Protein AF-Q5WM22-F1 (afdb_monomer_lite)

Organism: Shouchella clausii (strain KSM-K16) (NCBI:txid66692)

Radius of gyration: 19.19 Å; chains: 1; bounding box: 56×33×50 Å

pLDDT: mean 92.53, std 6.09, range [59.34, 98.44]

Sequence (267 aa):
MYLAQAQIAPFAIKPMLLFYGLSQLIKSCVLSVDPYYPENAAVLAHGITTRKRKKQGYSFLDDEVKEQRNGLYPHMIKKLFHMEHSENKYTMKALLKQLPDMHACFAFLVNEEPFMKGKWAATDRMVFEPILLDLYHMTASRFQQYALEQMRKLVPKTQAITVVETKQQVEIRFANAQAARNAAPPFHFDKDGSPLIHRLKANHLPLPELAIYYLVLYNLSMICRYETEWWGERIHTMDCDEIPFIKQFLETVQARTKKLIERQLFQ

InterPro domains:
  IPR026988 YaaC-like protein [PF14175] (2-264)

Structure (mmCIF, N/CA/C/O backbone):
data_AF-Q5WM22-F1
#
_entry.id   AF-Q5WM22-F1
#
loop_
_atom_site.group_PDB
_atom_site.id
_atom_site.type_symbol
_atom_site.label_atom_id
_atom_site.label_alt_id
_atom_site.label_comp_id
_atom_site.label_asym_id
_atom_site.label_entity_id
_atom_site.label_seq_id
_atom_site.pdbx_PDB_ins_code
_atom_site.Cartn_x
_atom_site.Cartn_y
_atom_site.Cartn_z
_atom_site.occupancy
_atom_site.B_iso_or_equiv
_atom_site.auth_seq_id
_atom_site.auth_comp_id
_atom_site.auth_asym_id
_atom_site.auth_atom_id
_atom_site.pdbx_PDB_model_num
ATOM 1 N N . MET A 1 1 ? 15.124 15.708 -9.121 1.00 77.81 1 MET A N 1
ATOM 2 C CA . MET A 1 1 ? 15.355 15.408 -10.551 1.00 77.81 1 MET A CA 1
ATOM 3 C C . MET A 1 1 ? 14.381 14.352 -11.084 1.00 77.81 1 MET A C 1
ATOM 5 O O . MET A 1 1 ? 13.510 14.729 -11.851 1.00 77.81 1 MET A O 1
ATOM 9 N N . TYR A 1 2 ? 14.417 13.086 -10.632 1.00 90.62 2 TYR A N 1
ATOM 10 C CA . TYR A 1 2 ? 13.541 12.016 -11.165 1.00 90.62 2 TYR A CA 1
ATOM 11 C C . TYR A 1 2 ? 12.029 12.263 -11.032 1.00 90.62 2 TYR A C 1
ATOM 13 O O . TYR A 1 2 ? 11.318 12.155 -12.024 1.00 90.62 2 TYR A O 1
ATOM 21 N N . LEU A 1 3 ? 11.530 12.621 -9.840 1.00 89.44 3 LEU A N 1
ATOM 22 C CA . LEU A 1 3 ? 10.088 12.850 -9.646 1.00 89.44 3 LEU A CA 1
ATOM 23 C C . LEU A 1 3 ? 9.565 14.045 -10.449 1.00 89.44 3 LEU A C 1
ATOM 25 O O . LEU A 1 3 ? 8.478 13.962 -11.002 1.00 89.44 3 LEU A O 1
ATOM 29 N N . ALA A 1 4 ? 10.350 15.121 -10.554 1.00 90.44 4 ALA A N 1
ATOM 30 C CA . ALA A 1 4 ? 10.000 16.270 -11.388 1.00 90.44 4 ALA A CA 1
ATOM 31 C C . ALA A 1 4 ? 9.915 15.865 -12.868 1.00 90.44 4 ALA A C 1
ATOM 33 O O . ALA A 1 4 ? 8.934 16.172 -13.535 1.00 90.44 4 ALA A O 1
ATOM 34 N N . GLN A 1 5 ? 10.884 15.082 -13.357 1.00 93.75 5 GLN A N 1
ATOM 35 C CA . GLN A 1 5 ? 10.840 14.567 -14.725 1.00 93.75 5 GLN A CA 1
ATOM 36 C C . GLN A 1 5 ? 9.640 13.639 -14.951 1.00 93.75 5 GLN A C 1
ATOM 38 O O . GLN A 1 5 ? 9.009 13.704 -16.000 1.00 93.75 5 GLN A O 1
ATOM 43 N N . ALA A 1 6 ? 9.287 12.803 -13.970 1.00 93.50 6 ALA A N 1
ATOM 44 C CA . ALA A 1 6 ? 8.141 11.901 -14.066 1.00 93.50 6 ALA A CA 1
ATOM 45 C C . ALA A 1 6 ? 6.808 12.638 -14.288 1.00 93.50 6 ALA A C 1
ATOM 47 O O . ALA A 1 6 ? 5.911 12.073 -14.909 1.00 93.50 6 ALA A O 1
ATOM 48 N N . GLN A 1 7 ? 6.680 13.889 -13.827 1.00 91.50 7 GLN A N 1
ATOM 49 C CA . GLN A 1 7 ? 5.461 14.683 -14.009 1.00 91.50 7 GLN A CA 1
ATOM 50 C C . GLN A 1 7 ? 5.192 15.011 -15.480 1.00 91.50 7 GLN A C 1
ATOM 52 O O . GLN A 1 7 ? 4.040 14.971 -15.906 1.00 91.50 7 GLN A O 1
ATOM 57 N N . ILE A 1 8 ? 6.249 15.288 -16.245 1.00 93.69 8 ILE A N 1
ATOM 58 C CA . ILE A 1 8 ? 6.171 15.694 -17.657 1.00 93.69 8 ILE A CA 1
ATOM 59 C C . ILE A 1 8 ? 6.509 14.560 -18.630 1.00 93.69 8 ILE A C 1
ATOM 61 O O . ILE A 1 8 ? 6.342 14.699 -19.839 1.00 93.69 8 ILE A O 1
ATOM 65 N N . ALA A 1 9 ? 7.018 13.439 -18.121 1.00 93.44 9 ALA A N 1
ATOM 66 C CA . ALA A 1 9 ? 7.432 12.322 -18.946 1.00 93.44 9 ALA A CA 1
ATOM 67 C C . ALA A 1 9 ? 6.235 11.581 -19.571 1.00 93.44 9 ALA A C 1
ATOM 69 O O . ALA A 1 9 ? 5.198 11.412 -18.913 1.00 93.44 9 ALA A O 1
ATOM 70 N N . PRO A 1 10 ? 6.399 11.042 -20.795 1.00 92.81 10 PRO A N 1
ATOM 71 C CA . PRO A 1 10 ? 5.428 10.135 -21.390 1.00 92.81 10 PRO A CA 1
ATOM 72 C C . PRO A 1 10 ? 5.129 8.937 -20.483 1.00 92.81 10 PRO A C 1
ATOM 74 O O . PRO A 1 10 ? 6.005 8.449 -19.760 1.00 92.81 10 PRO A O 1
ATOM 77 N N . PHE A 1 11 ? 3.903 8.415 -20.575 1.00 91.06 11 PHE A N 1
ATOM 78 C CA . PHE A 1 11 ? 3.447 7.270 -19.780 1.00 91.06 11 PHE A CA 1
ATOM 79 C C . PHE A 1 11 ? 4.407 6.072 -19.865 1.00 91.06 11 PHE A C 1
ATOM 81 O O . PHE A 1 11 ? 4.713 5.465 -18.843 1.00 91.06 11 PHE A O 1
ATOM 88 N N . ALA A 1 12 ? 4.965 5.812 -21.052 1.00 91.81 12 ALA A N 1
ATOM 89 C CA . ALA A 1 12 ? 5.861 4.688 -21.311 1.00 91.81 12 ALA A CA 1
ATOM 90 C C . ALA A 1 12 ? 7.097 4.623 -20.394 1.00 91.81 12 ALA A C 1
ATOM 92 O O . ALA A 1 12 ? 7.535 3.529 -20.051 1.00 91.81 12 ALA A O 1
ATOM 93 N N . ILE A 1 13 ? 7.649 5.766 -19.970 1.00 93.62 13 ILE A N 1
ATOM 94 C CA . ILE A 1 13 ? 8.855 5.817 -19.120 1.00 93.62 13 ILE A CA 1
ATOM 95 C C . ILE A 1 13 ? 8.559 6.272 -17.685 1.00 93.62 13 ILE A C 1
ATOM 97 O O . ILE A 1 13 ? 9.440 6.250 -16.823 1.00 93.62 13 ILE A O 1
ATOM 101 N N . LYS A 1 14 ? 7.320 6.689 -17.406 1.00 95.12 14 LYS A N 1
ATOM 102 C CA . LYS A 1 14 ? 6.920 7.239 -16.108 1.00 95.12 14 LYS A CA 1
ATOM 103 C C . LYS A 1 14 ? 7.143 6.263 -14.937 1.00 95.12 14 LYS A C 1
ATOM 105 O O . LYS A 1 14 ? 7.708 6.712 -13.935 1.00 95.12 14 LYS A O 1
ATOM 110 N N . PRO A 1 15 ? 6.814 4.954 -15.028 1.00 96.12 15 PRO A N 1
ATOM 111 C CA . PRO A 1 15 ? 7.054 4.022 -13.923 1.00 96.12 15 PRO A CA 1
ATOM 112 C C . PRO A 1 15 ? 8.523 3.923 -13.517 1.00 96.12 15 PRO A C 1
ATOM 114 O O . PRO A 1 15 ? 8.838 3.909 -12.330 1.00 96.12 15 PRO A O 1
ATOM 117 N N . MET A 1 16 ? 9.432 3.927 -14.497 1.00 95.69 16 MET A N 1
ATOM 118 C CA . MET A 1 16 ? 10.877 3.906 -14.261 1.00 95.69 16 MET A CA 1
ATOM 119 C C . MET A 1 16 ? 11.346 5.127 -13.464 1.00 95.69 16 MET A C 1
ATOM 121 O O . MET A 1 16 ? 12.081 4.991 -12.485 1.00 95.69 16 MET A O 1
ATOM 125 N N . LEU A 1 17 ? 10.899 6.323 -13.852 1.00 96.94 17 LEU A N 1
ATOM 126 C CA . LEU A 1 17 ? 11.274 7.567 -13.177 1.00 96.94 17 LEU A CA 1
ATOM 127 C C . LEU A 1 17 ? 10.705 7.639 -11.756 1.00 96.94 17 LEU A C 1
ATOM 129 O O . LEU A 1 17 ? 11.420 8.029 -10.830 1.00 96.94 17 LEU A O 1
ATOM 133 N N . LEU A 1 18 ? 9.448 7.226 -11.568 1.00 97.44 18 LEU A N 1
ATOM 134 C CA . LEU A 1 18 ? 8.824 7.162 -10.247 1.00 97.44 18 LEU A CA 1
ATOM 135 C C . LEU A 1 18 ? 9.520 6.135 -9.347 1.00 97.44 18 LEU A C 1
ATOM 137 O O . LEU A 1 18 ? 9.808 6.452 -8.196 1.00 97.44 18 LEU A O 1
ATOM 141 N N . PHE A 1 19 ? 9.869 4.954 -9.868 1.00 97.75 19 PHE A N 1
ATOM 142 C CA . PHE A 1 19 ? 10.587 3.930 -9.110 1.00 97.75 19 PHE A CA 1
ATOM 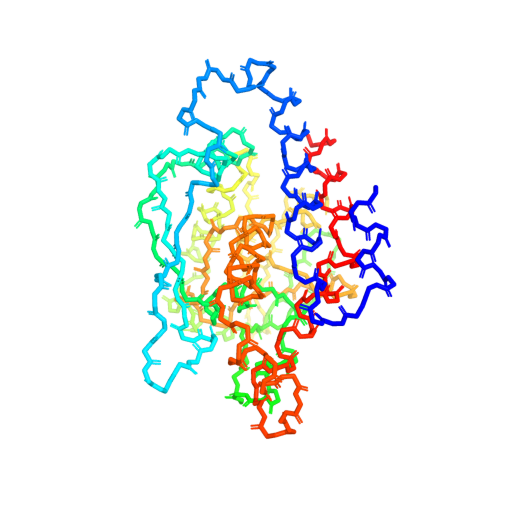143 C C . PHE A 1 19 ? 11.950 4.425 -8.612 1.00 97.75 19 PHE A C 1
ATOM 145 O O . PHE A 1 19 ? 12.257 4.306 -7.422 1.00 97.75 19 PHE A O 1
ATOM 152 N N . TYR A 1 20 ? 12.767 5.016 -9.490 1.00 96.75 20 TYR A N 1
ATOM 153 C CA . TYR A 1 20 ? 14.067 5.548 -9.080 1.00 96.75 20 TYR A CA 1
ATOM 154 C C . TYR A 1 20 ? 13.930 6.746 -8.146 1.00 96.75 20 TYR A C 1
ATOM 156 O O . TYR A 1 20 ? 14.663 6.829 -7.162 1.00 96.75 20 TYR A O 1
ATOM 164 N N . GLY A 1 21 ? 12.978 7.646 -8.408 1.00 96.62 21 GLY A N 1
ATOM 165 C CA . GLY A 1 21 ? 12.694 8.778 -7.531 1.00 96.62 21 GLY A CA 1
ATOM 166 C C . GLY A 1 21 ? 12.315 8.333 -6.120 1.00 96.62 21 GLY A C 1
ATOM 167 O O . GLY A 1 21 ? 12.940 8.771 -5.155 1.00 96.62 21 GLY A O 1
ATOM 168 N N . LEU A 1 22 ? 11.357 7.410 -6.002 1.00 96.94 22 LEU A N 1
ATOM 169 C CA . LEU A 1 22 ? 10.934 6.855 -4.720 1.00 96.94 22 LEU A CA 1
ATOM 170 C C . LEU A 1 22 ? 12.074 6.098 -4.028 1.00 96.94 22 LEU A C 1
ATOM 172 O O . LEU A 1 22 ? 12.290 6.287 -2.835 1.00 96.94 22 LEU A O 1
ATOM 176 N N . SER A 1 23 ? 12.844 5.295 -4.769 1.00 96.69 23 SER A N 1
ATOM 177 C CA . SER A 1 23 ? 13.982 4.547 -4.219 1.00 96.69 23 SER A CA 1
ATOM 178 C C . SER A 1 23 ? 15.009 5.459 -3.548 1.00 96.69 23 SER A C 1
ATOM 180 O O . SER A 1 23 ? 15.536 5.108 -2.497 1.00 96.69 23 SER A O 1
ATOM 182 N N . GLN A 1 24 ? 15.303 6.626 -4.133 1.00 95.62 24 GLN A N 1
ATOM 183 C CA . GLN A 1 24 ? 16.242 7.577 -3.530 1.00 95.62 24 GLN A CA 1
ATOM 184 C C . GLN A 1 24 ? 15.661 8.236 -2.2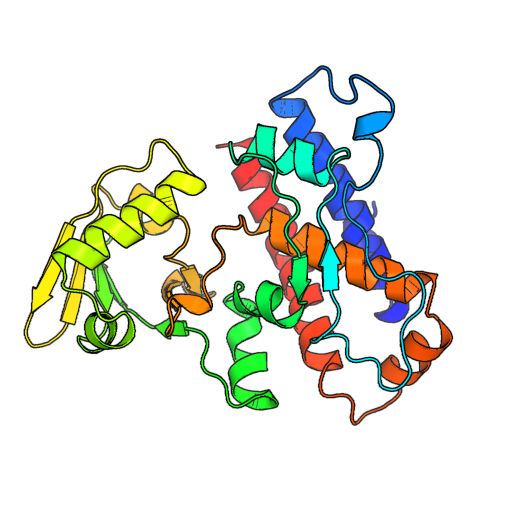75 1.00 95.62 24 GLN A C 1
ATOM 186 O O . GLN A 1 24 ? 16.360 8.338 -1.273 1.00 95.62 24 GLN A O 1
ATOM 191 N N . LEU A 1 25 ? 14.379 8.612 -2.286 1.00 95.94 25 LEU A N 1
ATOM 192 C CA . LEU A 1 25 ? 13.726 9.191 -1.105 1.00 95.94 25 LEU A CA 1
ATOM 193 C C . LEU A 1 25 ? 13.620 8.194 0.054 1.00 95.94 25 LEU A C 1
ATOM 195 O O . LEU A 1 25 ? 13.835 8.560 1.207 1.00 95.94 25 LEU A O 1
ATOM 199 N N . ILE A 1 26 ? 13.351 6.922 -0.246 1.00 95.94 26 ILE A N 1
ATOM 200 C CA . ILE A 1 26 ? 13.374 5.847 0.750 1.00 95.94 26 ILE A CA 1
ATOM 201 C C . ILE A 1 26 ? 14.772 5.706 1.351 1.00 95.94 26 ILE A C 1
ATOM 203 O O . ILE A 1 26 ? 14.890 5.608 2.567 1.00 95.94 26 ILE A O 1
ATOM 207 N N . LYS A 1 27 ? 15.834 5.736 0.535 1.00 95.50 27 LYS A N 1
ATOM 208 C CA . LYS A 1 27 ? 17.212 5.710 1.052 1.00 95.50 27 LYS A CA 1
ATOM 209 C C . LYS A 1 27 ? 17.487 6.888 1.985 1.00 95.50 27 LYS A C 1
ATOM 211 O O . LYS A 1 27 ? 18.120 6.687 3.014 1.00 95.50 27 LYS A O 1
ATOM 216 N N . SER A 1 28 ? 16.972 8.081 1.682 1.00 94.00 28 SER A N 1
ATOM 217 C CA . SER A 1 28 ? 17.060 9.231 2.591 1.00 94.00 28 SER A CA 1
ATOM 218 C C . SER A 1 28 ? 16.343 8.984 3.923 1.00 94.00 28 SER A C 1
ATOM 220 O O . SER A 1 28 ? 16.897 9.308 4.966 1.00 94.00 28 SER A O 1
ATOM 222 N N . CYS A 1 29 ? 15.157 8.364 3.906 1.00 95.44 29 CYS A N 1
ATOM 223 C CA . CYS A 1 29 ? 14.453 7.978 5.136 1.00 95.44 29 CYS A CA 1
ATOM 224 C C . CYS A 1 29 ? 15.225 6.912 5.925 1.00 95.44 29 CYS A C 1
ATOM 226 O O . CYS A 1 29 ? 15.309 6.972 7.142 1.00 95.44 29 CYS A O 1
ATOM 228 N N . VAL A 1 30 ? 15.815 5.930 5.243 1.00 95.44 30 VAL A N 1
ATOM 229 C CA . VAL A 1 30 ? 16.654 4.918 5.898 1.00 95.44 30 VAL A CA 1
ATOM 230 C C . VAL A 1 30 ? 17.855 5.580 6.573 1.00 95.44 30 VAL A C 1
ATOM 232 O O . VAL A 1 30 ? 18.109 5.306 7.739 1.00 95.44 30 VAL A O 1
ATOM 235 N N . LEU A 1 31 ? 18.547 6.491 5.886 1.00 95.25 31 LEU A N 1
ATOM 236 C CA . LEU A 1 31 ? 19.703 7.212 6.425 1.00 95.25 31 LEU A CA 1
ATOM 237 C C . LEU A 1 31 ? 19.373 8.081 7.648 1.00 95.25 31 LEU A C 1
ATOM 239 O O . LEU A 1 31 ? 20.258 8.316 8.466 1.00 95.25 31 LEU A O 1
ATOM 243 N N . SER A 1 32 ? 18.125 8.541 7.803 1.00 94.75 32 SER A N 1
ATOM 244 C CA . SER A 1 32 ? 17.729 9.330 8.977 1.00 94.75 32 SER A CA 1
ATOM 245 C C . SER A 1 32 ? 17.600 8.495 10.254 1.00 94.75 32 SER A C 1
ATOM 247 O O . SER A 1 32 ? 17.679 9.054 11.343 1.00 94.75 32 SER A O 1
ATOM 249 N N . VAL A 1 33 ? 17.416 7.175 10.139 1.00 93.94 33 VAL A N 1
ATOM 250 C CA . VAL A 1 33 ? 17.339 6.247 11.286 1.00 93.94 33 VAL A CA 1
ATOM 251 C C . VAL A 1 33 ? 18.521 5.275 11.363 1.00 93.94 33 VAL A C 1
ATOM 253 O O . VAL A 1 33 ? 18.741 4.647 12.396 1.00 93.94 33 VAL A O 1
ATOM 256 N N . ASP A 1 34 ? 19.272 5.126 10.273 1.00 95.00 34 ASP A N 1
ATOM 257 C CA . ASP A 1 34 ? 20.423 4.236 10.141 1.00 95.00 34 ASP A CA 1
ATOM 258 C C . ASP A 1 34 ? 21.541 4.912 9.321 1.00 95.00 34 ASP A C 1
ATOM 260 O O . ASP A 1 34 ? 21.665 4.674 8.113 1.00 95.00 34 ASP A O 1
ATOM 264 N N . PRO A 1 35 ? 22.365 5.765 9.960 1.00 94.38 35 PRO A N 1
ATOM 265 C CA . PRO A 1 35 ? 23.414 6.529 9.279 1.00 94.38 35 PRO A CA 1
ATOM 266 C C . PRO A 1 35 ? 24.518 5.673 8.646 1.00 94.38 35 PRO A C 1
ATOM 268 O O . PRO A 1 35 ? 25.271 6.171 7.812 1.00 94.38 35 PRO A O 1
ATOM 271 N N . TYR A 1 36 ? 24.630 4.399 9.032 1.00 92.81 36 TYR A N 1
ATOM 272 C CA . TYR A 1 36 ? 25.625 3.468 8.494 1.00 92.81 36 TYR A CA 1
ATOM 273 C C . TYR A 1 36 ? 25.174 2.793 7.194 1.00 92.81 36 TYR A C 1
ATOM 275 O O . TYR A 1 36 ? 25.932 2.023 6.608 1.00 92.81 36 T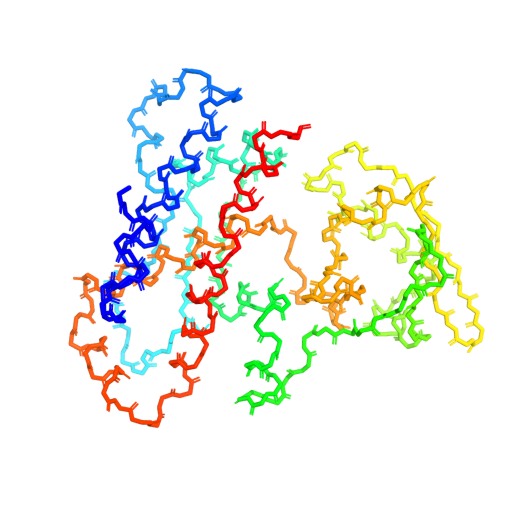YR A O 1
ATOM 283 N N . TYR A 1 37 ? 23.953 3.056 6.718 1.00 92.31 37 TYR A N 1
ATOM 284 C CA . TYR A 1 37 ? 23.492 2.535 5.437 1.00 92.31 37 TYR A CA 1
ATOM 285 C C . TYR A 1 37 ? 24.246 3.187 4.252 1.00 92.31 37 TYR A C 1
ATOM 287 O O . TYR A 1 37 ? 24.326 4.411 4.187 1.00 92.31 37 TYR A O 1
ATOM 295 N N . PRO A 1 38 ? 24.715 2.423 3.245 1.00 91.69 38 PRO A N 1
ATOM 296 C CA . PRO A 1 38 ? 24.735 0.966 3.176 1.00 91.69 38 PRO A CA 1
ATOM 297 C C . PRO A 1 38 ? 25.939 0.385 3.934 1.00 91.69 38 PRO A C 1
ATOM 299 O O . PRO A 1 38 ? 27.084 0.674 3.601 1.00 91.69 38 PRO A O 1
ATOM 302 N N . GLU A 1 39 ? 25.680 -0.507 4.891 1.00 85.06 39 GLU A N 1
ATOM 303 C CA . GLU A 1 39 ? 26.737 -1.141 5.696 1.00 85.06 39 GLU A CA 1
ATOM 304 C C . GLU A 1 39 ? 27.600 -2.101 4.857 1.00 85.06 39 GLU A C 1
ATOM 306 O O . G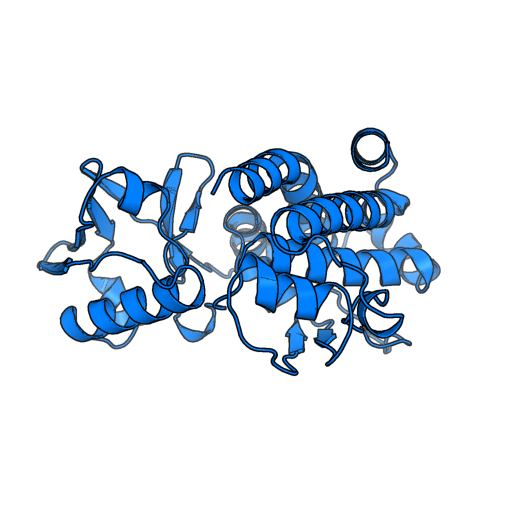LU A 1 39 ? 28.799 -2.249 5.078 1.00 85.06 39 GLU A O 1
ATOM 311 N N . ASN A 1 40 ? 26.991 -2.768 3.871 1.00 88.81 40 ASN A N 1
ATOM 312 C CA . ASN A 1 40 ? 27.667 -3.689 2.962 1.00 88.81 40 ASN A CA 1
ATOM 313 C C . ASN A 1 40 ? 26.927 -3.808 1.616 1.00 88.81 40 ASN A C 1
ATOM 315 O O . ASN A 1 40 ? 25.819 -3.301 1.428 1.00 88.81 40 ASN A O 1
ATOM 319 N N . ALA A 1 41 ? 27.528 -4.523 0.662 1.00 87.44 41 ALA A N 1
ATOM 320 C CA . ALA A 1 41 ? 26.964 -4.687 -0.676 1.00 87.44 41 ALA A CA 1
ATOM 321 C C . ALA A 1 41 ? 25.613 -5.431 -0.705 1.00 87.44 41 ALA A C 1
ATOM 323 O O . ALA A 1 41 ? 24.840 -5.253 -1.648 1.00 87.44 41 ALA A O 1
ATOM 324 N N . ALA A 1 42 ? 25.283 -6.231 0.318 1.00 83.62 42 ALA A N 1
ATOM 325 C CA . ALA A 1 42 ? 24.044 -7.007 0.340 1.00 83.62 42 ALA A CA 1
ATOM 326 C C . ALA A 1 42 ? 22.793 -6.116 0.433 1.00 83.62 42 ALA A C 1
ATOM 328 O O . ALA A 1 42 ? 21.730 -6.506 -0.050 1.00 83.62 42 ALA A O 1
ATOM 329 N N . VAL A 1 43 ? 22.910 -4.902 0.988 1.00 84.75 43 VAL A N 1
ATOM 330 C CA . VAL A 1 43 ? 21.790 -3.952 1.119 1.00 84.75 43 VAL A CA 1
ATOM 331 C C . VAL A 1 43 ? 21.672 -2.958 -0.049 1.00 84.75 43 VAL A C 1
ATOM 333 O O . VAL A 1 43 ? 20.775 -2.111 -0.053 1.00 84.75 43 VAL A O 1
ATOM 336 N N . LEU A 1 44 ? 22.543 -3.071 -1.062 1.00 87.56 44 LEU A N 1
ATOM 337 C CA . LEU A 1 44 ? 22.509 -2.238 -2.274 1.00 87.56 44 LEU A CA 1
ATOM 338 C C . LEU A 1 44 ? 21.490 -2.722 -3.312 1.00 87.56 44 LEU A C 1
ATOM 340 O O . LEU A 1 44 ? 20.989 -1.922 -4.106 1.00 87.56 44 LEU A O 1
ATOM 344 N N . ALA A 1 45 ? 21.185 -4.022 -3.316 1.00 93.06 45 ALA A N 1
ATOM 345 C CA . ALA A 1 45 ? 20.166 -4.596 -4.186 1.00 93.06 45 ALA A CA 1
ATOM 346 C C . ALA A 1 45 ? 18.772 -4.037 -3.851 1.00 93.06 45 ALA A C 1
ATOM 348 O O . ALA A 1 45 ? 18.534 -3.552 -2.750 1.00 93.06 45 ALA A O 1
ATOM 349 N N . HIS A 1 46 ? 17.809 -4.158 -4.767 1.00 95.19 46 HIS A N 1
ATOM 350 C CA . HIS A 1 46 ? 16.423 -3.740 -4.501 1.00 95.19 46 HIS A CA 1
ATOM 351 C C . HIS A 1 46 ? 15.776 -4.531 -3.350 1.00 95.19 46 HIS A C 1
ATOM 353 O O . HIS A 1 46 ? 14.942 -4.007 -2.617 1.00 95.19 46 HIS A O 1
ATOM 359 N N . GLY A 1 47 ? 16.198 -5.784 -3.164 1.00 95.44 47 GLY A N 1
ATOM 360 C CA . GLY A 1 47 ? 15.668 -6.686 -2.141 1.00 95.44 47 GLY A CA 1
ATOM 361 C C . GLY A 1 47 ? 14.298 -7.268 -2.455 1.00 95.44 47 GLY A C 1
ATOM 362 O O . GLY A 1 47 ? 13.613 -7.766 -1.568 1.00 95.44 47 GLY A O 1
ATOM 363 N N . ILE A 1 48 ? 13.928 -7.225 -3.731 1.00 96.62 48 ILE A N 1
ATOM 364 C CA . ILE A 1 48 ? 12.717 -7.805 -4.296 1.00 96.62 48 ILE A CA 1
ATOM 365 C C . ILE A 1 48 ? 13.010 -8.312 -5.704 1.00 96.62 48 ILE A C 1
ATOM 367 O O . ILE A 1 48 ? 13.947 -7.850 -6.358 1.00 96.62 48 ILE A O 1
ATOM 371 N N . THR A 1 49 ? 12.217 -9.276 -6.161 1.00 95.62 49 THR A N 1
ATOM 372 C CA . THR A 1 49 ? 12.330 -9.861 -7.502 1.00 95.62 49 THR A CA 1
ATOM 373 C C . THR A 1 49 ? 10.962 -10.075 -8.115 1.00 95.62 49 THR A C 1
ATOM 375 O O . THR A 1 49 ? 10.020 -10.443 -7.416 1.00 95.62 49 THR A O 1
ATOM 378 N N . THR A 1 50 ? 10.881 -9.961 -9.432 1.00 93.56 50 THR A N 1
ATOM 379 C CA . THR A 1 50 ? 9.749 -10.433 -10.233 1.00 93.56 50 THR A CA 1
ATOM 380 C C . THR A 1 50 ? 10.206 -11.582 -11.127 1.00 93.56 50 THR A C 1
ATOM 382 O O . THR A 1 50 ? 11.404 -11.864 -11.254 1.00 93.56 50 THR A O 1
ATOM 385 N N . ARG A 1 51 ? 9.262 -12.290 -11.753 1.00 84.25 51 ARG A N 1
ATOM 386 C CA . ARG A 1 51 ? 9.607 -13.308 -12.755 1.00 84.25 51 ARG A CA 1
ATOM 387 C C . ARG A 1 51 ? 10.337 -12.645 -13.928 1.00 84.25 51 ARG A C 1
ATOM 389 O O . ARG A 1 51 ? 9.808 -11.699 -14.504 1.00 84.25 51 ARG A O 1
ATOM 396 N N . LYS A 1 52 ? 11.519 -13.176 -14.275 1.00 74.44 52 LYS A N 1
ATOM 397 C CA . LYS A 1 52 ? 12.399 -12.656 -15.342 1.00 74.44 52 LYS A CA 1
ATOM 398 C C . LYS A 1 52 ? 11.805 -12.744 -16.749 1.00 74.44 52 LYS A C 1
ATOM 400 O O . LYS A 1 52 ? 12.156 -11.922 -17.577 1.00 74.44 52 LYS A O 1
ATOM 405 N N . ARG A 1 53 ? 10.983 -13.762 -17.020 1.00 74.06 53 ARG A N 1
ATOM 406 C CA . ARG A 1 53 ? 10.300 -13.962 -18.303 1.00 74.06 53 ARG A CA 1
ATOM 407 C C . ARG A 1 53 ? 8.810 -14.060 -18.034 1.00 74.06 53 ARG A C 1
ATOM 409 O O . ARG A 1 53 ? 8.398 -14.909 -17.231 1.00 74.06 53 ARG A O 1
ATOM 416 N N . LYS A 1 54 ? 8.015 -13.204 -18.669 1.00 79.94 54 LYS A N 1
ATOM 417 C CA . LYS A 1 54 ? 6.557 -13.303 -18.581 1.00 79.94 54 LYS A CA 1
ATOM 418 C C . LYS A 1 54 ? 6.049 -14.491 -19.403 1.00 79.94 54 LYS A C 1
ATOM 420 O O . LYS A 1 54 ? 6.627 -14.860 -20.423 1.00 79.94 54 LYS A O 1
ATOM 425 N N . LYS A 1 55 ? 5.020 -15.170 -18.890 1.00 74.94 55 LYS A N 1
ATOM 426 C CA . LYS A 1 55 ? 4.387 -16.308 -19.577 1.00 74.94 55 LYS A CA 1
ATOM 427 C C . LYS A 1 55 ? 3.457 -15.798 -20.682 1.00 74.94 55 LYS A C 1
ATOM 429 O O . LYS A 1 55 ? 3.021 -14.652 -20.641 1.00 74.94 55 LYS A O 1
ATOM 434 N N . GLN A 1 56 ? 3.114 -16.669 -21.629 1.00 74.81 56 GLN A N 1
ATOM 435 C CA . GLN A 1 56 ? 2.005 -16.416 -22.549 1.00 74.81 56 GLN A CA 1
ATOM 436 C C . GLN A 1 56 ? 0.719 -16.160 -21.743 1.00 74.81 56 GLN A C 1
ATOM 438 O O . GLN A 1 56 ? 0.485 -16.840 -20.744 1.00 74.81 56 GLN A O 1
ATOM 443 N N . GLY A 1 57 ? -0.076 -15.168 -22.152 1.00 79.19 57 GLY A N 1
ATOM 444 C CA . GLY A 1 57 ? -1.252 -14.732 -21.389 1.00 79.19 57 GLY A CA 1
ATOM 445 C C . GLY A 1 57 ? -0.910 -13.927 -20.131 1.00 79.19 57 GLY A C 1
ATOM 446 O O . GLY A 1 57 ? -1.629 -14.004 -19.143 1.00 79.19 57 GLY A O 1
ATOM 447 N N . TYR A 1 58 ? 0.211 -13.199 -20.133 1.00 86.44 58 TYR A N 1
ATOM 448 C CA . TYR A 1 58 ? 0.592 -12.330 -19.023 1.00 86.44 58 TYR A CA 1
ATOM 449 C C . TYR A 1 58 ? -0.498 -11.295 -18.693 1.00 86.44 58 TYR A C 1
ATOM 451 O O . TYR A 1 58 ? -0.942 -10.561 -19.577 1.00 86.44 58 TYR A O 1
ATOM 459 N N . SER A 1 59 ? -0.848 -11.225 -17.407 1.00 89.12 59 SER A N 1
ATOM 460 C CA . SER A 1 59 ? -1.678 -10.198 -16.777 1.00 89.12 59 SER A CA 1
ATOM 461 C C . SER A 1 59 ? -0.839 -9.492 -15.715 1.00 89.12 59 SER A C 1
ATOM 463 O O . SER A 1 59 ? -0.172 -10.140 -14.903 1.00 89.12 59 SER A O 1
ATOM 465 N N . PHE A 1 60 ? -0.864 -8.162 -15.725 1.00 92.06 60 PHE A N 1
ATOM 466 C CA . PHE A 1 60 ? -0.223 -7.335 -14.712 1.00 92.06 60 PHE A CA 1
ATOM 467 C C . PHE A 1 60 ? -0.833 -7.562 -13.325 1.00 92.06 60 PHE A C 1
ATOM 469 O O . PHE A 1 60 ? -0.089 -7.706 -12.357 1.00 92.06 60 PHE A O 1
ATOM 476 N N . LEU A 1 61 ? -2.164 -7.624 -13.210 1.00 93.75 61 LEU A N 1
ATOM 477 C CA . LEU A 1 61 ? -2.854 -7.801 -11.929 1.00 93.75 61 LEU A CA 1
ATOM 478 C C . LEU A 1 61 ? -2.497 -9.132 -11.250 1.00 93.75 61 LEU A C 1
ATOM 480 O O . LEU A 1 61 ? -2.358 -9.168 -10.021 1.00 93.75 61 LEU A O 1
ATOM 484 N N . ASP A 1 62 ? -2.284 -10.184 -12.039 1.00 93.44 62 ASP A N 1
ATOM 485 C CA . ASP A 1 62 ? -1.889 -11.511 -11.556 1.00 93.44 62 ASP A CA 1
ATOM 486 C C . ASP A 1 62 ? -0.368 -11.681 -11.394 1.00 93.44 62 ASP A C 1
ATOM 488 O O . ASP A 1 62 ? 0.094 -12.684 -10.844 1.00 93.44 62 ASP A O 1
ATOM 492 N N . ASP A 1 63 ? 0.434 -10.713 -11.845 1.00 94.00 63 ASP A N 1
ATOM 493 C CA . ASP A 1 63 ? 1.885 -10.769 -11.708 1.00 94.00 63 ASP A CA 1
ATOM 494 C C . ASP A 1 63 ? 2.326 -10.620 -10.252 1.00 94.00 63 ASP A C 1
ATOM 496 O O . ASP A 1 63 ? 1.682 -9.970 -9.426 1.00 94.00 63 ASP A O 1
ATOM 500 N N . GLU A 1 64 ? 3.479 -11.209 -9.944 1.00 95.50 64 GLU A N 1
ATOM 501 C CA . GLU A 1 64 ? 3.959 -11.364 -8.578 1.00 95.50 64 GLU A CA 1
ATOM 502 C C . GLU A 1 64 ? 5.288 -10.644 -8.355 1.00 95.50 64 GLU A C 1
ATOM 504 O O . GLU A 1 64 ? 6.204 -10.668 -9.188 1.00 95.50 64 GLU A O 1
ATOM 509 N N . VAL A 1 65 ? 5.430 -10.090 -7.155 1.00 96.88 65 VAL A N 1
ATOM 510 C CA . VAL A 1 65 ? 6.710 -9.667 -6.588 1.00 96.88 65 VAL A CA 1
ATOM 511 C C . VAL A 1 65 ? 7.014 -10.510 -5.352 1.00 96.88 65 VAL A C 1
ATOM 513 O O . VAL A 1 65 ? 6.134 -10.766 -4.530 1.00 96.88 65 VAL A O 1
ATOM 516 N N . LYS A 1 66 ? 8.263 -10.972 -5.237 1.00 97.06 66 LYS A N 1
ATOM 517 C CA . LYS A 1 66 ? 8.764 -11.747 -4.096 1.00 97.06 66 LYS A CA 1
ATOM 518 C C . LYS A 1 66 ? 9.789 -10.931 -3.312 1.00 97.06 66 LYS A C 1
ATOM 520 O O . LYS A 1 66 ? 10.745 -10.423 -3.906 1.00 97.06 66 LYS A O 1
ATOM 525 N N . GLU A 1 67 ? 9.616 -10.876 -1.996 1.00 96.00 67 GLU A N 1
ATOM 526 C CA . GLU A 1 67 ? 10.590 -10.335 -1.046 1.00 96.00 67 GLU A CA 1
ATOM 527 C C . GLU A 1 67 ? 11.868 -11.194 -1.011 1.00 96.00 67 GLU A C 1
ATOM 529 O O . GLU A 1 67 ? 11.819 -12.424 -1.084 1.00 96.00 67 GLU A O 1
ATOM 534 N N . GLN A 1 68 ? 13.031 -10.545 -0.932 1.00 95.38 68 GLN A N 1
ATOM 535 C CA . GLN A 1 68 ? 14.331 -11.206 -0.786 1.00 95.38 68 GLN A CA 1
ATOM 536 C C . GLN A 1 68 ? 14.901 -10.955 0.606 1.00 95.38 68 GLN A C 1
ATOM 538 O O . GLN A 1 68 ? 14.584 -9.951 1.241 1.00 95.38 68 GLN A O 1
ATOM 543 N N . ARG A 1 69 ? 15.801 -11.838 1.052 1.00 92.31 69 ARG A N 1
ATOM 544 C CA . ARG A 1 69 ? 16.445 -11.745 2.371 1.00 92.31 69 ARG A CA 1
ATOM 545 C C . ARG A 1 69 ? 17.249 -10.461 2.578 1.00 92.31 69 ARG A C 1
ATOM 547 O O . ARG A 1 69 ? 17.282 -9.928 3.681 1.00 92.31 69 ARG A O 1
ATOM 554 N N . ASN A 1 70 ? 17.900 -9.977 1.523 1.00 93.31 70 ASN A N 1
ATOM 555 C CA . ASN A 1 70 ? 18.799 -8.826 1.567 1.00 93.31 70 ASN A CA 1
ATOM 556 C C . ASN A 1 70 ? 18.396 -7.783 0.524 1.00 93.31 70 ASN A C 1
ATOM 558 O O . ASN A 1 70 ? 17.869 -8.141 -0.527 1.00 93.31 70 ASN A O 1
ATOM 562 N N . GLY A 1 71 ? 18.693 -6.513 0.792 1.00 95.38 71 GLY A N 1
ATOM 563 C CA . GLY A 1 71 ? 18.469 -5.389 -0.118 1.00 95.38 71 GLY A CA 1
ATOM 564 C C . GLY A 1 71 ? 17.756 -4.218 0.554 1.00 95.38 71 GLY A C 1
ATOM 565 O O . GLY A 1 71 ? 17.469 -4.248 1.749 1.00 95.38 71 GLY A O 1
ATOM 566 N N . LEU A 1 72 ? 17.447 -3.189 -0.230 1.00 96.31 72 LEU A N 1
ATOM 567 C CA . LEU A 1 72 ? 16.809 -1.966 0.244 1.00 96.31 72 LEU A CA 1
ATOM 568 C C . LEU A 1 72 ? 15.438 -2.235 0.866 1.00 96.31 72 LEU A C 1
ATOM 570 O O . LEU A 1 72 ? 15.170 -1.729 1.948 1.00 96.31 72 LEU A O 1
ATOM 574 N N . TYR A 1 73 ? 14.583 -3.026 0.213 1.00 96.75 73 TYR A N 1
ATOM 575 C CA . TYR A 1 73 ? 13.239 -3.305 0.719 1.00 96.75 73 TYR A CA 1
ATOM 576 C C . TYR A 1 73 ? 13.227 -3.970 2.111 1.00 96.75 73 TYR A C 1
ATOM 578 O O . TYR A 1 73 ? 12.663 -3.368 3.024 1.00 96.75 73 TYR A O 1
ATOM 586 N N . PRO A 1 74 ? 13.864 -5.139 2.348 1.00 95.31 74 PRO A N 1
ATOM 587 C CA . PRO A 1 74 ? 13.868 -5.750 3.680 1.00 95.31 74 PRO A CA 1
ATOM 588 C C . PRO A 1 74 ? 14.553 -4.859 4.729 1.00 95.31 74 PRO A C 1
ATOM 590 O O . PRO A 1 74 ? 14.120 -4.830 5.881 1.00 95.31 74 PRO A O 1
ATOM 593 N N . HIS A 1 75 ? 15.571 -4.076 4.344 1.00 95.44 75 HIS A N 1
ATOM 594 C CA . HIS A 1 75 ? 16.216 -3.116 5.248 1.00 95.44 75 HIS A CA 1
ATOM 595 C C . HIS A 1 75 ? 15.272 -1.973 5.640 1.00 95.44 75 HIS A C 1
ATOM 597 O O . HIS A 1 75 ? 15.148 -1.654 6.820 1.00 95.44 75 HIS A O 1
ATOM 603 N N . MET A 1 76 ? 14.558 -1.400 4.668 1.00 95.00 76 MET A N 1
ATOM 604 C CA . MET A 1 76 ? 13.553 -0.354 4.874 1.00 95.00 76 MET A CA 1
ATOM 605 C C . MET A 1 76 ? 12.423 -0.843 5.784 1.00 95.00 76 MET A C 1
ATOM 607 O O . MET A 1 76 ? 12.092 -0.167 6.754 1.00 95.00 76 MET A O 1
ATOM 611 N N . ILE A 1 77 ? 11.852 -2.014 5.495 1.00 94.81 77 ILE A N 1
ATOM 612 C CA . ILE A 1 77 ? 10.759 -2.613 6.274 1.00 94.81 77 ILE A CA 1
ATOM 613 C C . ILE A 1 77 ? 11.163 -2.796 7.741 1.00 94.81 77 ILE A C 1
ATOM 615 O O . ILE A 1 77 ? 10.431 -2.395 8.648 1.00 94.81 77 ILE A O 1
ATOM 619 N N . LYS A 1 78 ? 12.379 -3.296 7.974 1.00 94.12 78 LYS A N 1
ATOM 620 C CA . LYS A 1 78 ? 12.925 -3.479 9.319 1.00 94.12 78 LYS A CA 1
ATOM 621 C C . LYS A 1 78 ? 13.183 -2.159 10.044 1.00 94.12 78 LYS A C 1
ATOM 623 O O . LYS A 1 78 ? 12.826 -2.022 11.211 1.00 94.12 78 LYS A O 1
ATOM 628 N N . LYS A 1 79 ? 13.852 -1.205 9.391 1.00 93.50 79 LYS A N 1
ATOM 629 C CA . LYS A 1 79 ? 14.355 0.013 10.047 1.00 93.50 79 LYS A CA 1
ATOM 630 C C . LYS A 1 79 ? 13.294 1.098 10.204 1.00 93.50 79 LYS A C 1
ATOM 632 O O . LYS A 1 79 ? 13.290 1.762 11.232 1.00 93.50 79 LYS A O 1
ATOM 637 N N . LEU A 1 80 ? 12.409 1.264 9.221 1.00 92.81 80 LEU A N 1
ATOM 638 C CA . LEU A 1 80 ? 11.385 2.316 9.233 1.00 92.81 80 LEU A CA 1
ATOM 639 C C . LEU A 1 80 ? 10.060 1.866 9.849 1.00 92.81 80 LEU A C 1
ATOM 641 O O . LEU A 1 80 ? 9.337 2.700 10.382 1.00 92.81 80 LEU A O 1
ATOM 645 N N . PHE A 1 81 ? 9.732 0.573 9.760 1.00 91.62 81 PHE A N 1
ATOM 646 C CA . PHE A 1 81 ? 8.411 0.060 10.148 1.00 91.62 81 PHE A CA 1
ATOM 647 C C . PHE A 1 81 ? 8.466 -1.038 11.213 1.00 91.62 81 PHE A C 1
ATOM 649 O O . PHE A 1 81 ? 7.423 -1.539 11.618 1.00 91.62 81 PHE A O 1
ATOM 656 N N . HIS A 1 82 ? 9.663 -1.403 11.688 1.00 91.00 82 HIS A N 1
ATOM 657 C CA . HIS A 1 82 ? 9.875 -2.405 12.742 1.00 91.00 82 HIS A CA 1
ATOM 658 C C . HIS A 1 82 ? 9.274 -3.783 12.442 1.00 91.00 82 HIS A C 1
ATOM 660 O O . HIS A 1 82 ? 9.023 -4.570 13.353 1.00 91.00 82 HIS A O 1
ATOM 666 N N . MET A 1 83 ? 9.057 -4.085 11.165 1.00 91.06 83 MET A N 1
ATOM 667 C CA . MET A 1 83 ? 8.529 -5.371 10.741 1.00 91.06 83 MET A CA 1
ATOM 668 C C . MET A 1 83 ? 9.683 -6.338 10.485 1.00 91.06 83 MET A C 1
ATOM 670 O O . MET A 1 83 ? 10.719 -5.974 9.919 1.00 91.06 83 MET A O 1
ATOM 674 N N . GLU A 1 84 ? 9.498 -7.588 10.892 1.00 86.44 84 GLU A N 1
ATOM 675 C CA . GLU A 1 84 ? 10.461 -8.638 10.592 1.00 86.44 84 GLU A CA 1
ATOM 676 C C . GLU A 1 84 ? 10.445 -8.999 9.108 1.00 86.44 84 GLU A C 1
ATOM 678 O O . GLU A 1 84 ? 9.454 -8.818 8.399 1.00 86.44 84 GLU A O 1
ATOM 683 N N . HIS A 1 85 ? 11.580 -9.509 8.638 1.00 81.81 85 HIS A N 1
ATOM 684 C CA . HIS A 1 85 ? 11.680 -9.997 7.277 1.00 81.81 85 HIS A CA 1
ATOM 685 C C . HIS A 1 85 ? 10.780 -11.219 7.078 1.00 81.81 85 HIS A C 1
ATOM 687 O O . HIS A 1 85 ? 10.819 -12.175 7.851 1.00 81.81 85 HIS A O 1
ATOM 693 N N . SER A 1 86 ? 10.056 -11.204 5.968 1.00 78.44 86 SER A N 1
ATOM 694 C CA . SER A 1 86 ? 9.307 -12.330 5.436 1.00 78.44 86 SER A CA 1
ATOM 695 C C . SER A 1 86 ? 9.754 -12.622 4.003 1.00 78.44 86 SER A C 1
ATOM 697 O O . SER A 1 86 ? 10.187 -11.730 3.283 1.00 78.44 86 SER A O 1
ATOM 699 N N . GLU A 1 87 ? 9.636 -13.869 3.544 1.00 87.25 87 GLU A N 1
ATOM 700 C CA . GLU A 1 87 ? 9.816 -14.205 2.120 1.00 87.25 87 GLU A CA 1
ATOM 701 C C . GLU A 1 87 ? 8.478 -14.169 1.369 1.00 87.25 87 GLU A C 1
ATOM 703 O O . GLU A 1 87 ? 8.150 -15.058 0.573 1.00 87.25 87 GLU A O 1
ATOM 708 N N . ASN A 1 88 ? 7.674 -13.145 1.656 1.00 93.19 88 ASN A N 1
ATOM 709 C CA . ASN A 1 88 ? 6.321 -13.057 1.138 1.00 93.19 88 ASN A CA 1
ATOM 710 C C . ASN A 1 88 ? 6.309 -12.852 -0.380 1.00 93.19 88 ASN A C 1
ATOM 712 O O . ASN A 1 88 ? 7.224 -12.288 -0.991 1.00 93.19 88 ASN A O 1
ATOM 716 N N . LYS A 1 89 ? 5.218 -13.316 -0.986 1.00 95.81 89 LYS A N 1
ATOM 717 C CA . LYS A 1 89 ? 4.862 -13.052 -2.377 1.00 95.81 89 LYS A CA 1
ATOM 718 C C . LYS A 1 89 ? 3.548 -12.299 -2.399 1.00 95.81 89 LYS A C 1
ATOM 720 O O . LYS A 1 89 ? 2.612 -12.697 -1.710 1.00 95.81 89 LYS A O 1
ATOM 725 N N . TYR A 1 90 ? 3.473 -11.266 -3.226 1.00 97.12 90 TYR A N 1
ATOM 726 C CA . TYR A 1 90 ? 2.238 -10.517 -3.423 1.00 97.12 90 TYR A CA 1
ATOM 727 C C . TYR A 1 90 ? 1.941 -10.379 -4.903 1.00 97.12 90 TYR A C 1
ATOM 729 O O . TYR A 1 90 ? 2.841 -10.086 -5.697 1.00 97.12 90 TYR A O 1
ATOM 737 N N . THR A 1 91 ? 0.670 -10.548 -5.252 1.00 97.50 91 THR A N 1
ATOM 738 C CA . THR A 1 91 ? 0.167 -10.175 -6.571 1.00 97.50 91 THR A CA 1
ATOM 739 C C . THR A 1 91 ? -0.032 -8.665 -6.647 1.00 97.50 91 THR A C 1
ATOM 741 O O . THR A 1 91 ? -0.298 -8.013 -5.628 1.00 97.50 91 THR A O 1
ATOM 744 N N . MET A 1 92 ? 0.051 -8.087 -7.847 1.00 97.19 92 MET A N 1
ATOM 745 C CA . MET A 1 92 ? -0.230 -6.659 -8.031 1.00 97.19 92 MET A CA 1
ATOM 746 C C . MET A 1 92 ? -1.669 -6.328 -7.630 1.00 97.19 92 MET A C 1
ATOM 748 O O . MET A 1 92 ? -1.898 -5.315 -6.972 1.00 97.19 92 MET A O 1
ATOM 752 N N . LYS A 1 93 ? -2.628 -7.220 -7.916 1.00 96.81 93 LYS A N 1
ATOM 753 C CA . LYS A 1 93 ? -4.018 -7.093 -7.461 1.00 96.81 93 LYS A CA 1
ATOM 754 C C . LYS A 1 93 ? -4.110 -6.949 -5.943 1.00 96.81 93 LYS A C 1
ATOM 756 O O . LYS A 1 93 ? -4.794 -6.049 -5.463 1.00 96.81 93 LYS A O 1
ATOM 761 N N . ALA A 1 94 ? -3.423 -7.804 -5.181 1.00 97.12 94 ALA A N 1
ATOM 762 C CA . ALA A 1 94 ? -3.452 -7.750 -3.720 1.00 97.12 94 ALA A CA 1
ATOM 763 C C . ALA A 1 94 ? -2.842 -6.446 -3.182 1.00 97.12 94 ALA A C 1
ATOM 765 O O . ALA A 1 94 ? -3.402 -5.848 -2.265 1.00 97.12 94 ALA A O 1
ATOM 766 N N . LEU A 1 95 ? -1.743 -5.977 -3.783 1.00 98.06 95 LEU A N 1
ATOM 767 C CA . LEU A 1 95 ? -1.079 -4.726 -3.407 1.00 98.06 95 LEU A CA 1
ATOM 768 C C . LEU A 1 95 ? -1.935 -3.493 -3.718 1.00 98.06 95 LEU A C 1
ATOM 770 O O . LEU A 1 95 ? -2.147 -2.657 -2.843 1.00 98.06 95 LEU A O 1
ATOM 774 N N . LEU A 1 96 ? -2.469 -3.392 -4.937 1.00 97.69 96 LEU A N 1
ATOM 775 C CA . LEU A 1 96 ? -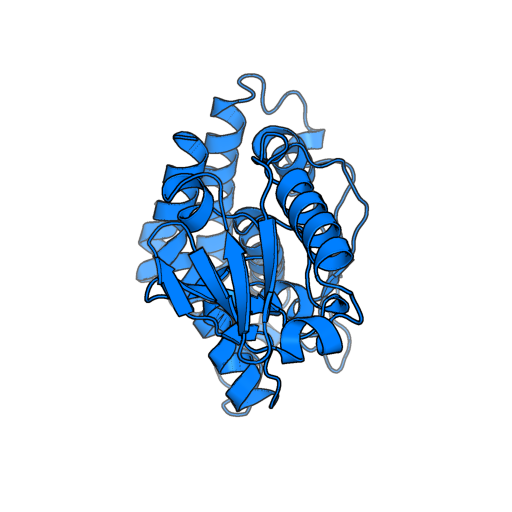3.303 -2.262 -5.355 1.00 97.69 96 LEU A CA 1
ATOM 776 C C . LEU A 1 96 ? -4.594 -2.175 -4.544 1.00 97.69 96 LEU A C 1
ATOM 778 O O . LEU A 1 96 ? -5.061 -1.078 -4.251 1.00 97.69 96 LEU A O 1
ATOM 782 N N . LYS A 1 97 ? -5.139 -3.319 -4.121 1.00 96.56 97 LYS A N 1
ATOM 783 C CA . LYS A 1 97 ? -6.342 -3.382 -3.287 1.00 96.56 97 LYS A CA 1
ATOM 784 C C . LYS A 1 97 ? -6.167 -2.722 -1.917 1.00 96.56 97 LYS A C 1
ATOM 786 O O . LYS A 1 97 ? -7.162 -2.332 -1.319 1.00 96.56 97 LYS A O 1
ATOM 791 N N . GLN A 1 98 ? -4.932 -2.554 -1.436 1.00 96.88 98 GLN A N 1
ATOM 792 C CA . GLN A 1 98 ? -4.642 -1.876 -0.165 1.00 96.88 98 GLN A CA 1
ATOM 793 C C . GLN A 1 98 ? -4.784 -0.350 -0.241 1.00 96.88 98 GLN A C 1
ATOM 795 O O . GLN A 1 98 ? -4.744 0.322 0.789 1.00 96.88 98 GLN A O 1
ATOM 800 N N . LEU A 1 99 ? -4.901 0.215 -1.446 1.00 96.50 99 LEU A N 1
ATOM 801 C CA . LEU A 1 99 ? -4.886 1.656 -1.671 1.00 96.50 99 LEU A CA 1
ATOM 802 C C . LEU A 1 99 ? -6.315 2.179 -1.892 1.00 96.50 99 LEU A C 1
ATOM 804 O O . LEU A 1 99 ? -6.934 1.827 -2.898 1.00 96.50 99 LEU A O 1
ATOM 808 N N . PRO A 1 100 ? -6.835 3.070 -1.025 1.00 95.19 100 PRO A N 1
ATOM 809 C CA . PRO A 1 100 ? -8.135 3.713 -1.225 1.00 95.19 100 PRO A CA 1
ATOM 810 C C . PRO A 1 100 ? -8.295 4.396 -2.584 1.00 95.19 100 PRO A C 1
ATOM 812 O O . PRO A 1 100 ? -9.359 4.321 -3.189 1.00 95.19 100 PRO A O 1
ATOM 815 N N . ASP A 1 101 ? -7.229 5.009 -3.107 1.00 95.38 101 ASP A N 1
ATOM 816 C CA . ASP A 1 101 ? -7.251 5.669 -4.417 1.00 95.38 101 ASP A CA 1
ATOM 817 C C . ASP A 1 101 ? -7.511 4.703 -5.587 1.00 95.38 101 ASP A C 1
ATOM 819 O O . ASP A 1 101 ? -7.903 5.139 -6.665 1.00 95.38 101 ASP A O 1
ATOM 823 N N . MET A 1 102 ? -7.314 3.397 -5.380 1.00 96.25 102 MET A N 1
ATOM 824 C CA . MET A 1 102 ? -7.570 2.355 -6.379 1.00 96.25 102 MET A CA 1
ATOM 825 C C . MET A 1 102 ? -9.001 1.811 -6.323 1.00 96.25 102 MET A C 1
ATOM 827 O O . MET A 1 102 ? -9.377 1.010 -7.177 1.00 96.25 102 MET A O 1
ATOM 831 N N . HIS A 1 103 ? -9.807 2.228 -5.341 1.00 94.38 103 HIS A N 1
ATOM 832 C CA . HIS A 1 103 ? -11.157 1.712 -5.110 1.00 94.38 103 HIS A CA 1
ATOM 833 C C . HIS A 1 103 ? -12.040 1.775 -6.363 1.00 94.38 103 HIS A C 1
ATOM 835 O O . HIS A 1 103 ? -12.631 0.767 -6.737 1.00 94.38 103 HIS A O 1
ATOM 841 N N . ALA A 1 104 ? -12.054 2.917 -7.060 1.00 93.44 104 ALA A N 1
ATOM 842 C CA . ALA A 1 104 ? -12.844 3.095 -8.277 1.00 93.44 104 ALA A CA 1
ATOM 843 C C . ALA A 1 104 ? -12.457 2.096 -9.382 1.00 93.44 104 ALA A C 1
ATOM 845 O O . ALA A 1 104 ? -13.332 1.558 -10.053 1.00 93.44 104 ALA A O 1
ATOM 846 N N . CYS A 1 105 ? -11.164 1.792 -9.549 1.00 94.56 105 CYS A N 1
ATOM 847 C CA . CYS A 1 105 ? -10.729 0.795 -10.529 1.00 94.56 105 CYS A CA 1
ATOM 848 C C . CYS A 1 105 ? -11.306 -0.590 -10.208 1.00 94.56 105 CYS A C 1
ATOM 850 O O . CYS A 1 105 ? -11.801 -1.265 -11.103 1.00 94.56 105 CYS A O 1
ATOM 852 N N . PHE A 1 106 ? -11.291 -1.006 -8.938 1.00 95.31 106 PHE A N 1
ATOM 853 C CA . PHE A 1 106 ? -11.877 -2.288 -8.535 1.00 95.31 106 PHE A CA 1
ATOM 854 C C . PHE A 1 106 ? -13.399 -2.316 -8.704 1.00 95.31 106 PHE A C 1
ATOM 856 O O . PHE A 1 106 ? -13.919 -3.280 -9.268 1.00 95.31 106 PHE A O 1
ATOM 863 N N . ALA A 1 107 ? -14.086 -1.253 -8.283 1.00 93.94 107 ALA A N 1
ATOM 864 C CA . ALA A 1 107 ? -15.539 -1.163 -8.362 1.00 93.94 107 ALA A CA 1
ATOM 865 C C . ALA A 1 107 ? -16.030 -1.207 -9.817 1.00 93.94 107 ALA A C 1
ATOM 867 O O . ALA A 1 107 ? -16.917 -1.987 -10.148 1.00 93.94 107 ALA A O 1
ATOM 868 N N . PHE A 1 108 ? -15.415 -0.428 -10.714 1.00 92.62 108 PHE A N 1
ATOM 869 C CA . PHE A 1 108 ? -15.907 -0.287 -12.088 1.00 92.62 108 PHE A CA 1
ATOM 870 C C . PHE A 1 108 ? -15.385 -1.342 -13.064 1.00 92.62 108 PHE A C 1
ATOM 872 O O . PHE A 1 108 ? -16.109 -1.709 -13.984 1.00 92.62 108 PHE A O 1
ATOM 879 N N . LEU A 1 109 ? -14.150 -1.823 -12.896 1.00 92.19 109 LEU A N 1
ATOM 880 C CA . LEU A 1 109 ? -13.515 -2.712 -13.883 1.00 92.19 109 LEU A CA 1
ATOM 881 C C . LEU A 1 109 ? -13.582 -4.186 -13.483 1.00 92.19 109 LEU A C 1
ATOM 883 O O . LEU A 1 109 ? -13.473 -5.060 -14.333 1.00 92.19 109 LEU A O 1
ATOM 887 N N . VAL A 1 110 ? -13.739 -4.472 -12.188 1.00 91.00 110 VAL A N 1
ATOM 888 C CA . VAL A 1 110 ? -13.719 -5.844 -11.651 1.00 91.00 110 VAL A CA 1
ATOM 889 C C . VAL A 1 110 ? -15.002 -6.161 -10.872 1.00 91.00 110 VAL A C 1
ATOM 891 O O . VAL A 1 110 ? -15.173 -7.292 -10.421 1.00 91.00 110 VAL A O 1
ATOM 894 N N . ASN A 1 111 ? -15.917 -5.191 -10.733 1.00 92.31 111 ASN A N 1
ATOM 895 C CA . ASN A 1 111 ? -17.137 -5.304 -9.928 1.00 92.31 111 ASN A CA 1
ATOM 896 C C . ASN A 1 111 ? -16.842 -5.812 -8.503 1.00 92.31 111 ASN A C 1
ATOM 898 O O . ASN A 1 111 ? -17.551 -6.653 -7.949 1.00 92.31 111 ASN A O 1
ATOM 902 N N . GLU A 1 112 ? -15.733 -5.339 -7.930 1.00 93.69 112 GLU A N 1
ATOM 903 C CA . GLU A 1 112 ? -15.301 -5.679 -6.581 1.00 93.69 112 GLU A CA 1
ATOM 904 C C . GLU A 1 112 ? -15.282 -4.414 -5.726 1.00 93.69 112 GLU A C 1
ATOM 906 O O . GLU A 1 112 ? -14.669 -3.424 -6.103 1.00 93.69 112 GLU A O 1
ATOM 911 N N . GLU A 1 113 ? -15.892 -4.474 -4.544 1.00 94.62 113 GLU A N 1
ATOM 912 C CA . GLU A 1 113 ? -15.909 -3.394 -3.554 1.00 94.62 113 GLU A CA 1
ATOM 913 C C . GLU A 1 113 ? -14.882 -3.690 -2.446 1.00 94.62 113 GLU A C 1
ATOM 915 O O . GLU A 1 113 ? -15.177 -4.452 -1.523 1.00 94.62 113 GLU A O 1
ATOM 920 N N . PRO A 1 114 ? -13.645 -3.151 -2.477 1.00 94.81 114 PRO A N 1
ATOM 921 C CA . PRO A 1 114 ? -12.614 -3.581 -1.533 1.00 94.81 114 PRO A CA 1
ATOM 922 C C . PRO A 1 114 ? -12.817 -3.044 -0.119 1.00 94.81 114 PRO A C 1
ATOM 924 O O . PRO A 1 114 ? -12.355 -3.661 0.846 1.00 94.81 114 PRO A O 1
ATOM 927 N N . PHE A 1 115 ? -13.486 -1.895 0.000 1.00 96.56 115 PHE A N 1
ATOM 928 C CA . PHE A 1 115 ? -13.619 -1.132 1.235 1.00 96.56 115 PHE A CA 1
ATOM 929 C C . PHE A 1 115 ? -15.086 -0.918 1.606 1.00 96.56 115 PHE A C 1
ATOM 931 O O . PHE A 1 115 ? -15.949 -0.737 0.753 1.00 96.56 115 PHE A O 1
ATOM 938 N N . MET A 1 116 ? -15.359 -0.926 2.903 1.00 96.12 116 MET A N 1
ATOM 939 C CA . MET A 1 116 ? -16.552 -0.359 3.506 1.00 96.12 116 MET A CA 1
ATOM 940 C C . MET A 1 116 ? -16.231 1.068 3.945 1.00 96.12 116 MET A C 1
ATOM 942 O O . MET A 1 116 ? -15.216 1.307 4.606 1.00 96.12 116 MET A O 1
ATOM 946 N N . LYS A 1 117 ? -17.110 2.008 3.594 1.00 97.00 117 LYS A N 1
ATOM 947 C CA . LYS A 1 117 ? -16.997 3.407 4.004 1.00 97.00 117 LYS A CA 1
ATOM 948 C C . LYS A 1 117 ? -17.701 3.634 5.337 1.00 97.00 117 LYS A C 1
ATOM 950 O O . LYS A 1 117 ? -18.865 3.281 5.499 1.00 97.00 117 LYS A O 1
ATOM 955 N N . GLY A 1 118 ? -16.980 4.221 6.283 1.00 96.88 118 GLY A N 1
ATOM 956 C CA . GLY A 1 118 ? -17.512 4.700 7.551 1.00 96.88 118 GLY A CA 1
ATOM 957 C C . GLY A 1 118 ? -17.735 6.210 7.540 1.00 96.88 118 GLY A C 1
ATOM 958 O O . GLY A 1 118 ? -17.579 6.891 6.522 1.00 96.88 118 GLY A O 1
ATOM 959 N N . LYS A 1 119 ? -18.083 6.753 8.705 1.00 97.25 119 LYS A N 1
ATOM 960 C CA . LYS A 1 119 ? -18.250 8.193 8.940 1.00 97.25 119 LYS A CA 1
ATOM 961 C C . LYS A 1 119 ? -17.569 8.604 10.239 1.00 97.25 119 LYS A C 1
ATOM 963 O O . LYS A 1 119 ? -17.335 7.781 11.121 1.00 97.25 119 LYS A O 1
ATOM 968 N N . TRP A 1 120 ? -17.278 9.891 10.369 1.00 97.25 120 TRP A N 1
ATOM 969 C CA . TRP A 1 120 ? -16.867 10.476 11.640 1.00 97.25 120 TRP A CA 1
ATOM 970 C C . TRP A 1 120 ? -18.105 10.852 12.453 1.00 97.25 120 TRP A C 1
ATOM 972 O O . TRP A 1 120 ? -18.939 11.621 11.983 1.00 97.25 120 TRP A O 1
ATOM 982 N N . ALA A 1 121 ? -18.217 10.319 13.669 1.00 96.00 121 ALA A N 1
ATOM 983 C CA . ALA A 1 121 ? -19.212 10.768 14.648 1.00 96.00 121 ALA A CA 1
ATOM 984 C C . ALA A 1 121 ? -18.643 11.854 15.579 1.00 96.00 121 ALA A C 1
ATOM 986 O O . ALA A 1 121 ? -19.385 12.677 16.104 1.00 96.00 121 ALA A O 1
ATOM 987 N N . ALA A 1 122 ? -17.323 11.855 15.771 1.00 95.56 122 ALA A N 1
ATOM 988 C CA . ALA A 1 122 ? -16.553 12.877 16.476 1.00 95.56 122 ALA A CA 1
ATOM 989 C C . ALA A 1 122 ? -15.109 12.877 15.943 1.00 95.56 122 ALA A C 1
ATOM 991 O O . ALA A 1 122 ? -14.757 12.045 15.111 1.00 95.56 122 ALA A O 1
ATOM 992 N N . THR A 1 123 ? -14.250 13.780 16.418 1.00 94.75 123 THR A N 1
ATOM 993 C CA . THR A 1 123 ? -12.851 13.881 15.950 1.00 94.75 123 THR A CA 1
ATOM 994 C C . THR A 1 123 ? -11.989 12.664 16.302 1.00 94.75 123 THR A C 1
ATOM 996 O O . THR A 1 123 ? -10.967 12.437 15.659 1.00 94.75 123 THR A O 1
ATOM 999 N N . ASP A 1 124 ? -12.399 11.882 17.296 1.00 96.31 124 ASP A N 1
ATOM 1000 C CA . ASP A 1 124 ? -11.751 10.678 17.820 1.00 96.31 124 ASP A CA 1
ATOM 1001 C C . ASP A 1 124 ? -12.606 9.410 17.631 1.00 96.31 124 ASP A C 1
ATOM 1003 O O . ASP A 1 124 ? -12.278 8.350 18.173 1.00 96.31 124 ASP A O 1
ATOM 1007 N N . ARG A 1 125 ? -13.718 9.509 16.886 1.00 97.06 125 ARG A N 1
ATOM 1008 C CA . ARG A 1 125 ? -14.717 8.441 16.782 1.00 97.06 125 ARG A CA 1
ATOM 1009 C C . ARG A 1 125 ? -15.159 8.195 15.350 1.00 97.06 125 ARG A C 1
ATOM 1011 O O . ARG A 1 125 ? -15.826 9.033 14.740 1.00 97.06 125 ARG A O 1
ATOM 1018 N N . MET A 1 126 ? -14.858 6.996 14.867 1.00 97.75 126 MET A N 1
ATOM 1019 C CA . MET A 1 126 ? -15.355 6.480 13.594 1.00 97.75 126 MET A CA 1
ATOM 1020 C C . MET A 1 126 ? -16.578 5.600 13.839 1.00 97.75 126 MET A C 1
ATOM 1022 O O . MET A 1 126 ? -16.665 4.925 14.866 1.00 97.75 126 MET A O 1
ATOM 1026 N N . VAL A 1 127 ? -17.506 5.589 12.889 1.00 98.00 127 VAL A N 1
ATOM 1027 C CA . VAL A 1 127 ? -18.672 4.705 12.899 1.00 98.00 127 VAL A CA 1
ATOM 1028 C C . VAL A 1 127 ? -18.803 3.979 11.568 1.00 98.00 127 VAL A C 1
ATOM 1030 O O . VAL A 1 127 ? -18.593 4.570 10.506 1.00 98.00 127 VAL A O 1
ATOM 1033 N N . PHE A 1 128 ? -19.141 2.698 11.639 1.00 98.12 128 PHE A N 1
ATOM 1034 C CA . PHE A 1 128 ? -19.365 1.815 10.497 1.00 98.12 128 PHE A CA 1
ATOM 1035 C C . PHE A 1 128 ? -20.726 1.130 10.619 1.00 98.12 128 PHE A C 1
ATOM 1037 O O . PHE A 1 128 ? -21.315 1.090 11.701 1.00 98.12 128 PHE A O 1
ATOM 1044 N N . GLU A 1 129 ? -21.226 0.585 9.512 1.00 97.31 129 GLU A N 1
ATOM 1045 C CA . GLU A 1 129 ? -22.462 -0.198 9.525 1.00 97.31 129 GLU A CA 1
ATOM 1046 C C . GLU A 1 129 ? -22.320 -1.459 10.406 1.00 97.31 129 GLU A C 1
ATOM 1048 O O . GLU A 1 129 ? -21.233 -2.043 10.451 1.00 97.31 129 GLU A O 1
ATOM 1053 N N . PRO A 1 130 ? -23.401 -1.919 11.074 1.00 94.75 130 PRO A N 1
ATOM 1054 C CA . PRO A 1 130 ? -23.391 -3.107 11.940 1.00 94.75 130 PRO A CA 1
ATOM 1055 C C . PRO A 1 130 ? -22.810 -4.354 11.270 1.00 94.75 130 PRO A C 1
ATOM 1057 O O . PRO A 1 130 ? -22.051 -5.100 11.884 1.00 94.75 130 PRO A O 1
ATOM 1060 N N . ILE A 1 131 ? -23.086 -4.511 9.970 1.00 96.12 131 ILE A N 1
ATOM 1061 C CA . ILE A 1 131 ? -22.646 -5.647 9.154 1.00 96.12 131 ILE A CA 1
ATOM 1062 C C . ILE A 1 131 ? -21.116 -5.809 9.103 1.00 96.12 131 ILE A C 1
ATOM 1064 O O . ILE A 1 131 ? -20.625 -6.867 8.720 1.00 96.12 131 ILE A O 1
ATOM 1068 N N . LEU A 1 132 ? -20.334 -4.796 9.501 1.00 96.56 132 LEU A N 1
ATOM 1069 C CA . LEU A 1 132 ? -18.876 -4.896 9.600 1.00 96.56 132 LEU A CA 1
ATOM 1070 C C . LEU A 1 132 ? -18.435 -6.104 10.441 1.00 96.56 132 LEU A C 1
ATOM 1072 O O . LEU A 1 132 ? -17.534 -6.840 10.037 1.00 96.56 132 LEU A O 1
ATOM 1076 N N . LEU A 1 133 ? -19.058 -6.306 11.602 1.00 96.38 133 LEU A N 1
ATOM 1077 C CA . LEU A 1 133 ? -18.691 -7.387 12.517 1.00 96.38 133 LEU A CA 1
ATOM 1078 C C . LEU A 1 133 ? -19.062 -8.761 11.944 1.00 96.38 133 LEU A C 1
ATOM 1080 O O . LEU A 1 133 ? -18.264 -9.700 12.039 1.00 96.38 133 LEU A O 1
ATOM 1084 N N . ASP A 1 134 ? -20.197 -8.842 11.246 1.00 95.12 134 ASP A N 1
ATOM 1085 C CA . ASP A 1 134 ? -20.640 -10.046 10.540 1.00 95.12 134 ASP A CA 1
ATOM 1086 C C . ASP A 1 134 ? -19.691 -10.420 9.396 1.00 95.12 134 ASP A C 1
ATOM 1088 O O . ASP A 1 134 ? -19.282 -11.576 9.292 1.00 95.12 134 ASP A O 1
ATOM 1092 N N . LEU A 1 135 ? -19.269 -9.445 8.579 1.00 95.38 135 LEU A N 1
ATOM 1093 C CA . LEU A 1 135 ? -18.309 -9.654 7.483 1.00 95.38 135 LEU A CA 1
ATOM 1094 C C . LEU A 1 135 ? -16.944 -10.140 7.981 1.00 95.38 135 LEU A C 1
ATOM 1096 O O . LEU A 1 135 ? -16.226 -10.852 7.276 1.00 95.38 135 LEU A O 1
ATOM 1100 N N . TYR A 1 136 ? -16.565 -9.738 9.193 1.00 96.50 136 TYR A N 1
ATOM 1101 C CA . TYR A 1 136 ? -15.323 -10.167 9.827 1.00 96.50 136 TYR A CA 1
ATOM 1102 C C . TYR A 1 136 ? -15.476 -11.484 10.591 1.00 96.50 136 TYR A C 1
ATOM 1104 O O . TYR A 1 136 ? -14.458 -12.073 10.970 1.00 96.50 136 TYR A O 1
ATOM 1112 N N . HIS A 1 137 ? -16.712 -11.953 10.789 1.00 96.25 137 HIS A N 1
ATOM 1113 C CA . HIS A 1 137 ? -17.067 -13.068 11.661 1.00 96.25 137 HIS A CA 1
ATOM 1114 C C . HIS A 1 137 ? -16.480 -12.891 13.072 1.00 96.25 137 HIS A C 1
ATOM 1116 O O . HIS A 1 137 ? -15.806 -13.776 13.607 1.00 96.25 137 HIS A O 1
ATOM 1122 N N . MET A 1 138 ? -16.670 -11.705 13.658 1.00 96.69 138 MET A N 1
ATOM 1123 C CA . MET A 1 138 ? -16.098 -11.324 14.953 1.00 96.69 138 MET A CA 1
ATOM 1124 C C . MET A 1 138 ? -17.117 -10.598 15.823 1.00 96.69 138 MET A C 1
ATOM 1126 O O . MET A 1 138 ? -17.859 -9.757 15.343 1.00 96.69 138 MET A O 1
ATOM 1130 N N . THR A 1 139 ? -17.074 -10.836 17.133 1.00 97.12 139 THR A N 1
ATOM 1131 C CA . THR A 1 139 ? -17.715 -9.944 18.108 1.00 97.12 139 THR A CA 1
ATOM 1132 C C . THR A 1 139 ? -16.981 -8.599 18.172 1.00 97.12 139 THR A C 1
ATOM 1134 O O . THR A 1 139 ? -15.803 -8.513 17.808 1.00 97.12 139 THR A O 1
ATOM 1137 N N . ALA A 1 140 ? -17.614 -7.562 18.729 1.00 97.62 140 ALA A N 1
ATOM 1138 C CA . ALA A 1 140 ? -16.971 -6.262 18.955 1.00 97.62 140 ALA A CA 1
ATOM 1139 C C . ALA A 1 140 ? -15.634 -6.371 19.718 1.00 97.62 140 ALA A C 1
ATOM 1141 O O . ALA A 1 140 ? -14.631 -5.777 19.320 1.00 97.62 140 ALA A O 1
ATOM 1142 N N . SER A 1 141 ? -15.584 -7.193 20.775 1.00 97.69 141 SER A N 1
ATOM 1143 C CA . SER A 1 141 ? -14.366 -7.418 21.565 1.00 97.69 141 SER A CA 1
ATOM 1144 C C . SER A 1 141 ? -13.263 -8.109 20.762 1.00 97.69 141 SER A C 1
ATOM 1146 O O . SER A 1 141 ? -12.092 -7.735 20.862 1.00 97.69 141 SER A O 1
ATOM 1148 N N . ARG A 1 142 ? -13.622 -9.086 19.919 1.00 97.62 142 ARG A N 1
ATOM 1149 C CA . ARG A 1 142 ? -12.666 -9.773 19.045 1.00 97.62 142 ARG A CA 1
ATOM 1150 C C . ARG A 1 142 ? -12.145 -8.849 17.948 1.00 97.62 142 ARG A C 1
ATOM 1152 O O . ARG A 1 142 ? -10.945 -8.852 17.680 1.00 97.62 142 ARG A O 1
ATOM 1159 N N . PHE A 1 143 ? -13.018 -8.038 17.355 1.00 97.75 143 PHE A N 1
ATOM 1160 C CA . PHE A 1 143 ? -12.638 -7.047 16.353 1.00 97.75 143 PHE A CA 1
ATOM 1161 C C . PHE A 1 143 ? -11.709 -5.975 16.942 1.00 97.75 143 PHE A C 1
ATOM 1163 O O . PHE A 1 143 ? -10.709 -5.629 16.318 1.00 97.75 143 PHE A O 1
ATOM 1170 N N . GLN A 1 144 ? -11.967 -5.514 18.171 1.00 98.12 144 GLN A N 1
ATOM 1171 C CA . GLN A 1 144 ? -11.079 -4.597 18.894 1.00 98.12 144 GLN A CA 1
ATOM 1172 C C . GLN A 1 144 ? -9.657 -5.154 19.026 1.00 98.12 144 GLN A C 1
ATOM 1174 O O . GLN A 1 144 ? -8.692 -4.457 18.713 1.00 98.12 144 GLN A O 1
ATOM 1179 N N . GLN A 1 145 ? -9.527 -6.409 19.473 1.00 97.44 145 GLN A N 1
ATOM 1180 C CA . GLN A 1 145 ? -8.230 -7.085 19.578 1.00 97.44 145 GLN A CA 1
ATOM 1181 C C . GLN A 1 145 ? -7.552 -7.181 18.211 1.00 97.44 145 GLN A C 1
ATOM 1183 O O . GLN A 1 145 ? -6.410 -6.755 18.064 1.00 97.44 145 GLN A O 1
ATOM 1188 N N . TYR A 1 146 ? -8.281 -7.661 17.201 1.00 96.88 146 TYR A N 1
ATOM 1189 C CA . TYR A 1 146 ? -7.778 -7.796 15.836 1.00 96.88 146 TYR A CA 1
ATOM 1190 C C . TYR A 1 146 ? -7.252 -6.469 15.269 1.00 96.88 146 TYR A C 1
ATOM 1192 O O . TYR A 1 146 ? -6.141 -6.423 14.737 1.00 96.88 146 TYR A O 1
ATOM 1200 N N . ALA A 1 147 ? -8.038 -5.395 15.371 1.00 96.38 147 ALA A N 1
ATOM 1201 C CA . ALA A 1 147 ? -7.678 -4.097 14.817 1.00 96.38 147 ALA A CA 1
ATOM 1202 C C . ALA A 1 147 ? -6.454 -3.516 15.534 1.00 96.38 147 ALA A C 1
ATOM 1204 O O . ALA A 1 147 ? -5.523 -3.053 14.878 1.00 96.38 147 ALA A O 1
ATOM 1205 N N . LEU A 1 148 ? -6.404 -3.625 16.866 1.00 96.06 148 LEU A N 1
ATOM 1206 C CA . LEU A 1 148 ? -5.251 -3.191 17.649 1.00 96.06 148 LEU A CA 1
ATOM 1207 C C . LEU A 1 148 ? -3.985 -3.997 17.314 1.00 96.06 148 LEU A C 1
ATOM 1209 O O . LEU A 1 148 ? -2.907 -3.416 17.198 1.00 96.06 148 LEU A O 1
ATOM 1213 N N . GLU A 1 149 ? -4.104 -5.314 17.129 1.00 94.88 149 GLU A N 1
ATOM 1214 C CA . GLU A 1 149 ? -3.004 -6.177 16.681 1.00 94.88 149 GLU A CA 1
ATOM 1215 C C . GLU A 1 149 ? -2.478 -5.750 15.304 1.00 94.88 149 GLU A C 1
ATOM 1217 O O . GLU A 1 149 ? -1.268 -5.611 15.139 1.00 94.88 149 GLU A O 1
ATOM 1222 N N . GLN A 1 150 ? -3.359 -5.497 14.327 1.00 94.38 150 GLN A N 1
ATOM 1223 C CA . GLN A 1 150 ? -2.945 -5.053 12.989 1.00 94.38 150 GLN A CA 1
ATOM 1224 C C . GLN A 1 150 ? -2.247 -3.688 13.030 1.00 94.38 150 GLN A C 1
ATOM 1226 O O . GLN A 1 150 ? -1.169 -3.542 12.456 1.00 94.38 150 GLN A O 1
ATOM 1231 N N . MET A 1 151 ? -2.791 -2.720 13.773 1.00 93.38 151 MET A N 1
ATOM 1232 C CA . MET A 1 151 ? -2.170 -1.398 13.904 1.00 93.38 151 MET A CA 1
ATOM 1233 C C . MET A 1 151 ? -0.783 -1.486 14.550 1.00 93.38 151 MET A C 1
ATOM 1235 O O . MET A 1 151 ? 0.155 -0.819 14.111 1.00 93.38 151 MET A O 1
ATOM 1239 N N . ARG A 1 152 ? -0.622 -2.340 15.571 1.00 93.00 152 ARG A N 1
ATOM 1240 C CA . ARG A 1 152 ? 0.652 -2.525 16.282 1.00 93.00 152 ARG A CA 1
ATOM 1241 C C . ARG A 1 152 ? 1.738 -3.202 15.453 1.00 93.00 152 ARG A C 1
ATOM 1243 O O . ARG A 1 152 ? 2.907 -2.987 15.758 1.00 93.00 152 ARG A O 1
ATOM 1250 N N . LYS A 1 153 ? 1.389 -3.948 14.399 1.00 90.81 153 LYS A N 1
ATOM 1251 C CA . LYS A 1 153 ? 2.384 -4.480 13.447 1.00 90.81 153 LYS A CA 1
ATOM 1252 C C . LYS A 1 153 ? 3.148 -3.375 12.720 1.00 90.81 153 LYS A C 1
ATOM 1254 O O . LYS A 1 153 ? 4.295 -3.589 12.358 1.00 90.81 153 LYS A O 1
ATOM 1259 N N . LEU A 1 154 ? 2.509 -2.226 12.500 1.00 88.25 154 LEU A N 1
ATOM 1260 C CA . LEU A 1 154 ? 3.096 -1.086 11.790 1.00 88.25 154 LEU A CA 1
ATOM 1261 C C . LEU A 1 154 ? 3.548 0.020 12.745 1.00 88.25 154 LEU A C 1
ATOM 1263 O O . LEU A 1 154 ? 4.539 0.696 12.494 1.00 88.25 154 LEU A O 1
ATOM 1267 N N . VAL A 1 155 ? 2.818 0.210 13.844 1.00 89.25 155 VAL A N 1
ATOM 1268 C CA . VAL A 1 155 ? 3.092 1.240 14.848 1.00 89.25 155 VAL A CA 1
ATOM 1269 C C . VAL A 1 155 ? 3.029 0.591 16.236 1.00 89.25 155 VAL A C 1
ATOM 1271 O O . VAL A 1 155 ? 1.973 0.615 16.881 1.00 89.25 155 VAL A O 1
ATOM 1274 N N . PRO A 1 156 ? 4.139 0.013 16.740 1.00 87.44 156 PRO A N 1
ATOM 1275 C CA . PRO A 1 156 ? 4.146 -0.784 17.976 1.00 87.44 156 PRO A CA 1
ATOM 1276 C C . PRO A 1 156 ? 3.597 -0.058 19.211 1.00 87.44 156 PRO A C 1
ATOM 1278 O O . PRO A 1 156 ? 2.980 -0.669 20.081 1.00 87.44 156 PRO A O 1
ATOM 1281 N N . LYS A 1 157 ? 3.764 1.269 19.267 1.00 88.75 157 LYS A N 1
ATOM 1282 C CA . LYS A 1 157 ? 3.295 2.130 20.367 1.00 88.75 157 LYS A CA 1
ATOM 1283 C C . LYS A 1 157 ? 1.843 2.608 20.208 1.00 88.75 157 LYS A C 1
ATOM 1285 O O . LYS A 1 157 ? 1.442 3.572 20.855 1.00 88.75 157 LYS A O 1
ATOM 1290 N N . THR A 1 158 ? 1.046 1.960 19.356 1.00 90.19 158 THR A N 1
ATOM 1291 C CA . THR A 1 158 ? -0.368 2.315 19.152 1.00 90.19 158 THR A CA 1
ATOM 1292 C C . THR A 1 158 ? -1.172 2.198 20.451 1.00 90.19 158 THR A C 1
ATOM 1294 O O . THR A 1 158 ? -1.182 1.148 21.111 1.00 90.19 158 THR A O 1
ATOM 1297 N N . GLN A 1 159 ? -1.873 3.286 20.788 1.00 91.06 159 GLN A N 1
ATOM 1298 C CA . GLN A 1 159 ? -2.783 3.371 21.932 1.00 91.06 159 GLN A CA 1
ATOM 1299 C C . GLN A 1 159 ? -3.989 2.437 21.755 1.00 91.06 159 GLN A C 1
ATOM 1301 O O . GLN A 1 159 ? -4.410 2.150 20.637 1.00 91.06 159 GLN A O 1
ATOM 1306 N N . ALA A 1 160 ? -4.546 1.953 22.868 1.00 92.56 160 ALA A N 1
ATOM 1307 C CA . ALA A 1 160 ? -5.728 1.098 22.823 1.00 92.56 160 ALA A CA 1
ATOM 1308 C C . ALA A 1 160 ? -6.933 1.836 22.213 1.00 92.56 160 ALA A C 1
ATOM 1310 O O . ALA A 1 160 ? -7.106 3.041 22.403 1.00 92.56 160 ALA A O 1
ATOM 1311 N N . ILE A 1 161 ? -7.771 1.078 21.509 1.00 96.62 161 ILE A N 1
ATOM 1312 C CA . ILE A 1 161 ? -9.057 1.526 20.974 1.00 96.62 161 ILE A CA 1
ATOM 1313 C C . ILE A 1 161 ? -10.188 0.812 21.712 1.00 96.62 161 ILE A C 1
ATOM 1315 O O . ILE A 1 161 ? -9.986 -0.278 22.250 1.00 96.62 161 ILE A O 1
ATOM 1319 N N . THR A 1 162 ? -11.376 1.410 21.716 1.00 97.81 162 THR A N 1
ATOM 1320 C CA . THR A 1 162 ? -12.602 0.773 22.220 1.00 97.81 162 THR A CA 1
ATOM 1321 C C . THR A 1 162 ? -13.583 0.572 21.076 1.00 97.81 162 THR A C 1
ATOM 1323 O O . THR A 1 162 ? -13.843 1.516 20.331 1.00 97.81 162 THR A O 1
ATOM 1326 N N . VAL A 1 163 ? -14.138 -0.633 20.951 1.00 98.06 163 VAL A N 1
ATOM 1327 C CA . VAL A 1 163 ? -15.160 -0.954 19.948 1.00 98.06 163 VAL A CA 1
ATOM 1328 C C . VAL A 1 163 ? -16.483 -1.227 20.648 1.00 98.06 163 VAL A C 1
ATOM 1330 O O . VAL A 1 163 ? -16.557 -2.078 21.532 1.00 98.06 163 VAL A O 1
ATOM 1333 N N . VAL A 1 164 ? -17.523 -0.495 20.254 1.00 96.88 164 VAL A N 1
ATOM 1334 C CA . VAL A 1 164 ? -18.873 -0.626 20.812 1.00 96.88 164 VAL A CA 1
ATOM 1335 C C . VAL A 1 164 ? -19.840 -0.935 19.683 1.00 96.88 164 VAL A C 1
ATOM 1337 O O . VAL A 1 164 ? -19.951 -0.170 18.730 1.00 96.88 164 VAL A O 1
ATOM 1340 N N . GLU A 1 165 ? -20.553 -2.046 19.800 1.00 96.19 165 GLU A N 1
ATOM 1341 C CA . GLU A 1 165 ? -21.625 -2.402 18.880 1.00 96.19 165 GLU A CA 1
ATOM 1342 C C . GLU A 1 165 ? -22.961 -1.870 19.402 1.00 96.19 165 GLU A C 1
ATOM 1344 O O . GLU A 1 165 ? -23.290 -1.990 20.583 1.00 96.19 165 GLU A O 1
ATOM 1349 N N . THR A 1 166 ? -23.732 -1.269 18.507 1.00 93.38 166 THR A N 1
ATOM 1350 C CA . THR A 1 166 ? -25.109 -0.839 18.748 1.00 93.38 166 THR A CA 1
ATOM 1351 C C . THR A 1 166 ? -25.998 -1.421 17.654 1.00 93.38 166 THR A C 1
ATOM 1353 O O . THR A 1 166 ? -25.505 -1.912 16.641 1.00 93.38 166 THR A O 1
ATOM 1356 N N . LYS A 1 167 ? -27.324 -1.318 17.802 1.00 90.06 167 LYS A N 1
ATOM 1357 C CA . LYS A 1 167 ? -28.256 -1.785 16.761 1.00 90.06 167 LYS A CA 1
ATOM 1358 C C . LYS A 1 167 ? -28.070 -1.058 15.422 1.00 90.06 167 LYS A C 1
ATOM 1360 O O . LYS A 1 167 ? -28.447 -1.595 14.390 1.00 90.06 167 LYS A O 1
ATOM 1365 N N . GLN A 1 168 ? -27.548 0.169 15.443 1.00 93.44 168 GLN A N 1
ATOM 1366 C CA . GLN A 1 168 ? -27.448 1.033 14.267 1.00 93.44 168 GLN A CA 1
ATOM 1367 C C . GLN A 1 168 ? -26.038 1.108 13.683 1.00 93.44 168 GLN A C 1
ATOM 1369 O O . GLN A 1 168 ? -25.903 1.403 12.500 1.00 93.44 168 GLN A O 1
ATOM 1374 N N . GLN A 1 169 ? -24.996 0.884 14.488 1.00 96.94 169 GLN A N 1
ATOM 1375 C CA . GLN A 1 169 ? -23.609 1.086 14.066 1.00 96.94 169 GLN A CA 1
ATOM 1376 C C . GLN A 1 169 ? -22.590 0.374 14.957 1.00 96.94 169 GLN A C 1
ATOM 1378 O O . GLN A 1 169 ? -22.850 0.085 16.128 1.00 96.94 169 GLN A O 1
ATOM 1383 N N . VAL A 1 170 ? -21.387 0.207 14.413 1.00 97.94 170 VAL A N 1
ATOM 1384 C CA . VAL A 1 170 ? -20.170 -0.156 15.142 1.00 97.94 170 VAL A CA 1
ATOM 1385 C C . VAL A 1 170 ? -19.360 1.112 15.365 1.00 97.94 170 VAL A C 1
ATOM 1387 O O . VAL A 1 170 ? -18.906 1.739 14.408 1.00 97.94 170 VAL A O 1
ATOM 1390 N N . GLU A 1 171 ? -19.172 1.503 16.621 1.00 97.94 171 GLU A N 1
ATOM 1391 C CA . GLU A 1 171 ? -18.351 2.653 16.992 1.00 97.94 171 GLU A CA 1
ATOM 1392 C C . GLU A 1 171 ? -16.924 2.226 17.316 1.00 97.94 171 GLU A C 1
ATOM 1394 O O . GLU A 1 171 ? -16.705 1.307 18.104 1.00 97.94 171 GLU A O 1
ATOM 1399 N N . ILE A 1 172 ? -15.954 2.958 16.777 1.00 98.12 172 ILE A N 1
ATOM 1400 C CA . ILE A 1 172 ? -14.530 2.784 17.051 1.00 98.12 172 ILE A CA 1
ATOM 1401 C C . ILE A 1 172 ? -14.016 4.074 17.673 1.00 98.12 172 ILE A C 1
ATOM 1403 O O . ILE A 1 172 ? -13.996 5.127 17.033 1.00 98.12 172 ILE A O 1
ATOM 1407 N N . ARG A 1 173 ? -13.631 3.988 18.944 1.00 97.81 173 ARG A N 1
ATOM 1408 C CA . ARG A 1 173 ? -13.183 5.118 19.760 1.00 97.81 173 ARG A CA 1
ATOM 1409 C C . ARG A 1 173 ? -11.678 5.040 19.951 1.00 97.81 173 ARG A C 1
ATOM 1411 O O . ARG A 1 173 ? -11.162 4.033 20.442 1.00 97.81 173 ARG A O 1
ATOM 1418 N N . PHE A 1 174 ? -10.997 6.110 19.578 1.00 97.31 174 PHE A N 1
ATOM 1419 C CA . PHE A 1 174 ? -9.562 6.273 19.760 1.00 97.31 174 PHE A CA 1
ATOM 1420 C C . PHE A 1 174 ? -9.292 7.100 21.016 1.00 97.31 174 PHE A C 1
ATOM 1422 O O . PHE A 1 174 ? -10.152 7.833 21.489 1.00 97.31 174 PHE A O 1
ATOM 1429 N N . ALA A 1 175 ? -8.076 7.009 21.550 1.00 94.38 175 ALA A N 1
ATOM 1430 C CA . ALA A 1 175 ? -7.695 7.772 22.738 1.00 94.38 175 ALA A CA 1
ATOM 1431 C C . ALA A 1 175 ? -7.690 9.299 22.514 1.00 94.38 175 ALA A C 1
ATOM 1433 O O . ALA A 1 175 ? -7.801 10.058 23.472 1.00 94.38 175 ALA A O 1
ATOM 1434 N N . ASN A 1 176 ? -7.508 9.755 21.270 1.00 92.81 176 ASN A N 1
ATOM 1435 C CA . ASN A 1 176 ? -7.582 11.162 20.876 1.00 92.81 176 ASN A CA 1
ATOM 1436 C C . ASN A 1 176 ? -7.726 11.296 19.348 1.00 92.81 176 ASN A C 1
ATOM 1438 O O . ASN A 1 176 ? -7.520 10.342 18.592 1.00 92.81 176 ASN A O 1
ATOM 1442 N N . ALA A 1 177 ? -8.020 12.515 18.889 1.00 92.62 177 ALA A N 1
ATOM 1443 C CA . ALA A 1 177 ? -8.207 12.825 17.473 1.00 92.62 177 ALA A CA 1
ATOM 1444 C C . ALA A 1 177 ? -6.959 12.575 16.607 1.00 92.62 177 ALA A C 1
ATOM 1446 O O . ALA A 1 177 ? -7.079 12.183 15.447 1.00 92.62 177 ALA A O 1
ATOM 1447 N N . GLN A 1 178 ? -5.755 12.775 17.154 1.00 90.75 178 GLN A N 1
ATOM 1448 C CA . GLN A 1 178 ? -4.514 12.552 16.410 1.00 90.75 178 GLN A CA 1
ATOM 1449 C C . GLN A 1 178 ? -4.287 11.058 16.153 1.00 90.75 178 GLN A C 1
ATOM 1451 O O . GLN A 1 178 ? -3.931 10.675 15.039 1.00 90.75 178 GLN A O 1
ATOM 1456 N N . ALA A 1 179 ? -4.545 10.212 17.153 1.00 91.12 179 ALA A N 1
ATOM 1457 C CA . ALA A 1 179 ? -4.506 8.760 17.018 1.00 91.12 179 ALA A CA 1
ATOM 1458 C C . ALA A 1 179 ? -5.541 8.261 16.001 1.00 91.12 179 ALA A C 1
ATOM 1460 O O . ALA A 1 179 ? -5.231 7.382 15.202 1.00 91.12 179 ALA A O 1
ATOM 1461 N N . ALA A 1 180 ? -6.736 8.860 15.983 1.00 92.12 180 ALA A N 1
ATOM 1462 C CA . ALA A 1 180 ? -7.773 8.519 15.016 1.00 92.12 180 ALA A CA 1
ATOM 1463 C C . ALA A 1 180 ? -7.374 8.894 13.580 1.00 92.12 180 ALA A C 1
ATOM 1465 O O . ALA A 1 180 ? -7.456 8.063 12.683 1.00 92.12 180 ALA A O 1
ATOM 1466 N N . ARG A 1 181 ? -6.895 10.123 13.346 1.00 89.56 181 ARG A N 1
ATOM 1467 C CA . ARG A 1 181 ? -6.508 10.605 12.003 1.00 89.56 181 ARG A CA 1
ATOM 1468 C C . ARG A 1 181 ? -5.266 9.924 11.435 1.00 89.56 181 ARG A C 1
ATOM 1470 O O . ARG A 1 181 ? -5.109 9.843 10.222 1.00 89.56 181 ARG A O 1
ATOM 1477 N N . ASN A 1 182 ? -4.381 9.450 12.307 1.00 88.25 182 ASN A N 1
ATOM 1478 C CA . ASN A 1 182 ? -3.164 8.743 11.920 1.00 88.25 182 ASN A CA 1
ATOM 1479 C C . ASN A 1 182 ? -3.276 7.230 12.077 1.00 88.25 182 ASN A C 1
ATOM 1481 O O . ASN A 1 182 ? -2.238 6.565 12.029 1.00 88.25 182 ASN A O 1
ATOM 1485 N N . ALA A 1 183 ? -4.489 6.703 12.270 1.00 90.00 183 ALA A N 1
ATOM 1486 C CA . ALA A 1 183 ? -4.710 5.283 12.469 1.00 90.00 183 ALA A CA 1
ATOM 1487 C C . ALA A 1 183 ? -4.015 4.478 11.363 1.00 90.00 183 ALA A C 1
ATOM 1489 O O . ALA A 1 183 ? -4.167 4.760 10.173 1.00 90.00 183 ALA A O 1
ATOM 1490 N N . ALA A 1 184 ? -3.198 3.514 11.779 1.00 90.81 184 ALA A N 1
ATOM 1491 C CA . ALA A 1 184 ? -2.587 2.563 10.869 1.00 90.81 184 ALA A CA 1
ATOM 1492 C C . ALA A 1 184 ? -3.655 1.586 10.337 1.00 90.81 184 ALA A C 1
ATOM 1494 O O . ALA A 1 184 ? -4.724 1.449 10.950 1.00 90.81 184 ALA A O 1
ATOM 1495 N N . PRO A 1 185 ? -3.364 0.863 9.241 1.00 92.12 185 PRO A N 1
ATOM 1496 C CA . PRO A 1 185 ? -4.174 -0.270 8.821 1.00 92.12 185 PRO A CA 1
ATOM 1497 C C . PRO A 1 185 ? -4.534 -1.181 10.016 1.00 92.12 185 PRO A C 1
ATOM 1499 O O . PRO A 1 185 ? -3.684 -1.439 10.873 1.00 92.12 185 PRO A O 1
ATOM 1502 N N . PRO A 1 186 ? -5.809 -1.591 10.137 1.00 94.50 186 PRO A N 1
ATOM 1503 C CA . PRO A 1 186 ? -6.758 -1.813 9.048 1.00 94.50 186 PRO A CA 1
ATOM 1504 C C . PRO A 1 186 ? -7.652 -0.603 8.731 1.00 94.50 186 PRO A C 1
ATOM 1506 O O . PRO A 1 186 ? -8.564 -0.728 7.917 1.00 94.50 186 PRO A O 1
ATOM 1509 N N . PHE A 1 187 ? -7.420 0.547 9.369 1.00 95.69 187 PHE A N 1
ATOM 1510 C CA . PHE A 1 187 ? -8.131 1.784 9.066 1.00 95.69 187 PHE A CA 1
ATOM 1511 C C . PHE A 1 187 ? -7.408 2.551 7.963 1.00 95.69 187 PHE A C 1
ATOM 1513 O O . PHE A 1 187 ? -6.204 2.794 8.033 1.00 95.69 187 PHE A O 1
ATOM 1520 N N . HIS A 1 188 ? -8.164 2.928 6.942 1.00 95.12 188 HIS A N 1
ATOM 1521 C CA . HIS A 1 188 ? -7.710 3.719 5.809 1.00 95.12 188 HIS A CA 1
ATOM 1522 C C . HIS A 1 188 ? -8.572 4.975 5.690 1.00 95.12 188 HIS A C 1
ATOM 1524 O O . HIS A 1 188 ? -9.588 5.110 6.370 1.00 95.12 188 HIS A O 1
ATOM 1530 N N . PHE A 1 189 ? -8.179 5.891 4.811 1.00 94.25 189 PHE A N 1
ATOM 1531 C CA . PHE A 1 189 ? -8.914 7.128 4.579 1.00 94.25 189 PHE A CA 1
ATOM 1532 C C . PHE A 1 189 ? -9.020 7.400 3.087 1.00 94.25 189 PHE A C 1
ATOM 1534 O O . PHE A 1 189 ? -8.048 7.196 2.356 1.00 94.25 189 PHE A O 1
ATOM 1541 N N . ASP A 1 190 ? -10.192 7.846 2.640 1.00 92.81 190 ASP A N 1
ATOM 1542 C CA . ASP A 1 190 ? -10.344 8.370 1.284 1.00 92.81 190 ASP A CA 1
ATOM 1543 C C . ASP A 1 190 ? -9.728 9.775 1.149 1.00 92.81 190 ASP A C 1
ATOM 1545 O O . ASP A 1 190 ? -9.162 10.337 2.094 1.00 92.81 190 ASP A O 1
ATOM 1549 N N . LYS A 1 191 ? -9.825 10.350 -0.055 1.00 87.88 191 LYS A N 1
ATOM 1550 C CA . LYS A 1 191 ? -9.297 11.687 -0.368 1.00 87.88 191 LYS A CA 1
ATOM 1551 C C . LYS A 1 191 ? -9.934 12.794 0.482 1.00 87.88 191 LYS A C 1
ATOM 1553 O O . LYS A 1 191 ? -9.261 13.782 0.768 1.00 87.88 191 LYS A O 1
ATOM 1558 N N . ASP A 1 192 ? -11.174 12.594 0.927 1.00 90.31 192 ASP A N 1
ATOM 1559 C CA . ASP A 1 192 ? -11.928 13.528 1.769 1.00 90.31 192 ASP A CA 1
ATOM 1560 C C . ASP A 1 192 ? -11.672 13.297 3.271 1.00 90.31 192 ASP A C 1
ATOM 1562 O O . ASP A 1 192 ? -12.190 14.018 4.124 1.00 90.31 192 ASP A O 1
ATOM 1566 N N . GLY A 1 193 ? -10.860 12.293 3.620 1.00 92.12 193 GLY A N 1
ATOM 1567 C CA . GLY A 1 193 ? -10.559 11.918 4.998 1.00 92.12 193 GLY A CA 1
ATOM 1568 C C . GLY A 1 193 ? -11.649 11.078 5.667 1.00 92.12 193 GLY A C 1
ATOM 1569 O O . GLY A 1 193 ? -11.617 10.911 6.889 1.00 92.12 193 GLY A O 1
ATOM 1570 N N . SER A 1 194 ? -12.609 10.543 4.910 1.00 95.19 194 SER A N 1
ATOM 1571 C CA . SER A 1 194 ? -13.611 9.616 5.442 1.00 95.19 194 SER A CA 1
ATOM 1572 C C . SER A 1 194 ? -12.953 8.282 5.790 1.00 95.19 194 SER A C 1
ATOM 1574 O O . SER A 1 194 ? -12.124 7.798 5.013 1.00 95.19 194 SER A O 1
ATOM 1576 N N . PRO A 1 195 ? -13.313 7.660 6.925 1.00 97.38 195 PRO A N 1
ATOM 1577 C CA . PRO A 1 195 ? -12.708 6.407 7.336 1.00 97.38 195 PRO A CA 1
ATOM 1578 C C . PRO A 1 195 ? -13.174 5.264 6.432 1.00 97.38 195 PRO A C 1
ATOM 1580 O O . PRO A 1 195 ? -14.341 5.172 6.049 1.00 97.38 195 PRO A O 1
ATOM 1583 N N . LEU A 1 196 ? -12.246 4.374 6.118 1.00 97.44 196 LEU A N 1
ATOM 1584 C CA . LEU A 1 196 ? -12.442 3.183 5.310 1.00 97.44 196 LEU A CA 1
ATOM 1585 C C . LEU A 1 196 ? -11.861 1.977 6.045 1.00 97.44 196 LEU A C 1
ATOM 1587 O O . LEU A 1 196 ? -10.865 2.081 6.762 1.00 97.44 196 LEU A O 1
ATOM 1591 N N . ILE A 1 197 ? -12.448 0.814 5.812 1.00 97.12 197 ILE A N 1
ATOM 1592 C CA . ILE A 1 197 ? -11.907 -0.473 6.247 1.00 97.12 197 ILE A CA 1
ATOM 1593 C C . ILE A 1 197 ? -12.143 -1.500 5.151 1.00 97.12 197 ILE A C 1
ATOM 1595 O O . ILE A 1 197 ? -13.108 -1.379 4.403 1.00 97.12 197 ILE A O 1
ATOM 1599 N N . HIS A 1 198 ? -11.276 -2.498 5.007 1.00 97.00 198 HIS A N 1
ATOM 1600 C CA . HIS A 1 198 ? -11.536 -3.568 4.047 1.00 97.00 198 HIS A CA 1
ATOM 1601 C C . HIS A 1 198 ? -12.874 -4.256 4.339 1.00 97.00 198 HIS A C 1
ATOM 1603 O O . HIS A 1 198 ? -13.200 -4.503 5.494 1.00 97.00 198 HIS A O 1
ATOM 1609 N N . ARG A 1 199 ? -13.652 -4.603 3.306 1.00 95.00 199 ARG A N 1
ATOM 1610 C CA . ARG A 1 199 ? -14.894 -5.375 3.514 1.00 95.00 199 ARG A CA 1
ATOM 1611 C C . ARG A 1 199 ? -14.606 -6.779 4.034 1.00 95.00 199 ARG A C 1
ATOM 1613 O O . ARG A 1 199 ? -15.354 -7.300 4.847 1.00 95.00 199 ARG A O 1
ATOM 1620 N N . LEU A 1 200 ? -13.530 -7.387 3.538 1.00 92.94 200 LEU A N 1
ATOM 1621 C CA . LEU A 1 200 ? -13.115 -8.742 3.882 1.00 92.94 200 LEU A CA 1
ATOM 1622 C C . LEU A 1 200 ? -11.746 -8.699 4.550 1.00 92.94 200 LEU A C 1
ATOM 1624 O O . LEU A 1 200 ? -10.779 -8.230 3.945 1.00 92.94 200 LEU A O 1
ATOM 1628 N N . LYS A 1 201 ? -11.630 -9.274 5.752 1.00 92.06 201 LYS A N 1
ATOM 1629 C CA . LYS A 1 201 ? -10.353 -9.336 6.486 1.00 92.06 201 LYS A CA 1
ATOM 1630 C C . LYS A 1 201 ? -9.231 -9.985 5.663 1.00 92.06 201 LYS A C 1
ATOM 1632 O O . LYS A 1 201 ? -8.083 -9.585 5.789 1.00 92.06 201 LYS A O 1
ATOM 1637 N N . ALA A 1 202 ? -9.554 -10.980 4.831 1.00 91.75 202 ALA A N 1
ATOM 1638 C CA . ALA A 1 202 ? -8.571 -11.715 4.030 1.00 91.75 202 ALA A CA 1
ATOM 1639 C C . ALA A 1 202 ? -7.872 -10.838 2.979 1.00 91.75 202 ALA A C 1
ATOM 1641 O O . ALA A 1 202 ? -6.769 -11.159 2.552 1.00 91.75 202 ALA A O 1
ATOM 1642 N N . ASN A 1 203 ? -8.499 -9.725 2.588 1.00 92.75 203 ASN A N 1
ATOM 1643 C CA . ASN A 1 203 ? -7.912 -8.773 1.655 1.00 92.75 203 ASN A CA 1
ATOM 1644 C C . ASN A 1 203 ? -6.926 -7.817 2.331 1.00 92.75 203 ASN A C 1
ATOM 1646 O O . ASN A 1 203 ? -6.180 -7.160 1.618 1.00 92.75 203 ASN A O 1
ATOM 1650 N N . HIS A 1 204 ? -6.920 -7.706 3.661 1.00 93.06 204 HIS A N 1
ATOM 1651 C CA . HIS A 1 204 ? -6.046 -6.776 4.364 1.00 93.06 204 HIS A CA 1
ATOM 1652 C C . HIS A 1 204 ? -4.610 -7.316 4.445 1.00 93.06 204 HIS A C 1
ATOM 1654 O O . HIS A 1 204 ? -4.365 -8.391 4.994 1.00 93.06 204 HIS A O 1
ATOM 1660 N N . LEU A 1 205 ? -3.655 -6.529 3.952 1.00 93.38 205 LEU A N 1
ATOM 1661 C CA . LEU A 1 205 ? -2.226 -6.750 4.136 1.00 93.38 205 LEU A CA 1
ATOM 1662 C C . LEU A 1 205 ? -1.687 -5.741 5.160 1.00 93.38 205 LEU A C 1
ATOM 1664 O O . LEU A 1 205 ? -1.887 -4.536 4.984 1.00 93.38 205 LEU A O 1
ATOM 1668 N N . PRO A 1 206 ? -0.954 -6.182 6.198 1.00 90.44 206 PRO A N 1
ATOM 1669 C CA . PRO A 1 206 ? -0.352 -5.287 7.181 1.00 90.44 206 PRO A CA 1
ATOM 1670 C C . PRO A 1 206 ? 0.938 -4.669 6.618 1.00 90.44 206 PRO A C 1
ATOM 1672 O O . PRO A 1 206 ? 2.014 -4.865 7.170 1.00 90.44 206 PRO A O 1
ATOM 1675 N N . LEU A 1 207 ? 0.840 -3.971 5.484 1.00 93.50 207 LEU A N 1
ATOM 1676 C CA . LEU A 1 207 ? 1.956 -3.309 4.813 1.00 93.50 207 LEU A CA 1
ATOM 1677 C C . LEU A 1 207 ? 1.805 -1.785 4.899 1.00 93.50 207 LEU A C 1
ATOM 1679 O O . LEU A 1 207 ? 0.703 -1.265 4.705 1.00 93.50 207 LEU A O 1
ATOM 1683 N N . PRO A 1 208 ? 2.900 -1.045 5.132 1.00 93.38 208 PRO A N 1
ATOM 1684 C CA . PRO A 1 208 ? 2.872 0.405 5.048 1.00 93.38 208 PRO A CA 1
ATOM 1685 C C . PRO A 1 208 ? 2.749 0.848 3.584 1.00 93.38 208 PRO A C 1
ATOM 1687 O O . PRO A 1 208 ? 3.257 0.203 2.666 1.00 93.38 208 PRO A O 1
ATOM 1690 N N . GLU A 1 209 ? 2.119 1.998 3.354 1.00 94.56 209 GLU A N 1
ATOM 1691 C CA . GLU A 1 209 ? 1.839 2.495 1.999 1.00 94.56 209 GLU A CA 1
ATOM 1692 C C . GLU A 1 209 ? 3.112 2.682 1.149 1.00 94.56 209 GLU A C 1
ATOM 1694 O O . GLU A 1 209 ? 3.132 2.323 -0.028 1.00 94.56 209 GLU A O 1
ATOM 1699 N N . LEU A 1 210 ? 4.213 3.145 1.757 1.00 95.31 210 LEU A N 1
ATOM 1700 C CA . LEU A 1 210 ? 5.510 3.273 1.077 1.00 95.31 210 LEU A CA 1
ATOM 1701 C C . LEU A 1 210 ? 6.051 1.926 0.573 1.00 95.31 210 LEU A C 1
ATOM 1703 O O . LEU A 1 210 ? 6.652 1.874 -0.502 1.00 95.31 210 LEU A O 1
ATOM 1707 N N . ALA A 1 211 ? 5.812 0.836 1.308 1.00 96.19 211 ALA A N 1
ATOM 1708 C CA . ALA A 1 211 ? 6.200 -0.503 0.879 1.00 96.19 211 ALA A CA 1
ATOM 1709 C C . ALA A 1 211 ? 5.394 -0.950 -0.339 1.00 96.19 211 ALA A C 1
ATOM 1711 O O . ALA A 1 211 ? 5.973 -1.425 -1.313 1.00 96.19 211 ALA A O 1
ATOM 1712 N N . ILE A 1 212 ? 4.078 -0.726 -0.318 1.00 97.50 212 ILE A N 1
ATOM 1713 C CA . ILE A 1 212 ? 3.191 -1.030 -1.446 1.00 97.50 212 ILE A CA 1
ATOM 1714 C C . ILE A 1 212 ? 3.644 -0.264 -2.695 1.00 97.50 212 ILE A C 1
ATOM 1716 O O . ILE A 1 212 ? 3.798 -0.864 -3.759 1.00 97.50 212 ILE A O 1
ATOM 1720 N N . TYR A 1 213 ? 3.938 1.035 -2.566 1.00 98.12 213 TYR A N 1
ATOM 1721 C CA . TYR A 1 213 ? 4.417 1.843 -3.690 1.00 98.12 213 TYR A CA 1
ATOM 1722 C C . TYR A 1 213 ? 5.728 1.296 -4.253 1.00 98.12 213 TYR A C 1
ATOM 1724 O O . TYR A 1 213 ? 5.860 1.155 -5.468 1.00 98.12 213 TYR A O 1
ATOM 1732 N N . TYR A 1 214 ? 6.683 0.954 -3.385 1.00 98.19 214 TYR A N 1
ATOM 1733 C CA . TYR A 1 214 ? 7.969 0.401 -3.802 1.00 98.19 214 TYR A CA 1
ATOM 1734 C C . TYR A 1 214 ? 7.813 -0.921 -4.565 1.00 98.19 214 TYR A C 1
ATOM 1736 O O . TYR A 1 214 ? 8.412 -1.091 -5.626 1.00 98.19 214 TYR A O 1
ATOM 1744 N N . LEU A 1 215 ? 6.980 -1.831 -4.053 1.00 98.25 215 LEU A N 1
ATOM 1745 C CA . LEU A 1 215 ? 6.724 -3.144 -4.646 1.00 98.25 215 LEU A CA 1
ATOM 1746 C C . LEU A 1 215 ? 6.098 -3.046 -6.042 1.00 98.25 215 LEU A C 1
ATOM 1748 O O . LEU A 1 215 ? 6.599 -3.660 -6.988 1.00 98.25 215 LEU A O 1
ATOM 1752 N N . VAL A 1 216 ? 5.032 -2.254 -6.181 1.00 98.44 216 VAL A N 1
ATOM 1753 C CA . VAL A 1 216 ? 4.319 -2.104 -7.458 1.00 98.44 216 VAL A CA 1
ATOM 1754 C C . VAL A 1 216 ? 5.176 -1.341 -8.472 1.00 98.44 216 VAL A C 1
ATOM 1756 O O . VAL A 1 216 ? 5.294 -1.763 -9.622 1.00 98.44 216 VAL A O 1
ATOM 1759 N N . LEU A 1 217 ? 5.843 -0.254 -8.061 1.00 98.31 217 LEU A N 1
ATOM 1760 C CA . LEU A 1 217 ? 6.727 0.500 -8.955 1.00 98.31 217 LEU A CA 1
ATOM 1761 C C . LEU A 1 217 ? 7.930 -0.318 -9.409 1.00 98.31 217 LEU A C 1
ATOM 1763 O O . LEU A 1 217 ? 8.330 -0.191 -10.562 1.00 98.31 217 LEU A O 1
ATOM 1767 N N . TYR A 1 218 ? 8.502 -1.162 -8.546 1.00 97.94 218 TYR A N 1
ATOM 1768 C CA . TYR A 1 218 ? 9.564 -2.069 -8.965 1.00 97.94 218 TYR A CA 1
ATOM 1769 C C . TYR A 1 218 ? 9.077 -2.996 -10.073 1.00 97.94 218 TYR A C 1
ATOM 1771 O O . TYR A 1 218 ? 9.729 -3.082 -11.113 1.00 97.94 218 TYR A O 1
ATOM 1779 N N . ASN A 1 219 ? 7.917 -3.634 -9.888 1.00 97.00 219 ASN A N 1
ATOM 1780 C CA . ASN A 1 219 ? 7.340 -4.517 -10.894 1.00 97.00 219 ASN A CA 1
ATOM 1781 C C . ASN A 1 219 ? 7.130 -3.789 -12.234 1.00 97.00 219 ASN A C 1
ATOM 1783 O O . ASN A 1 219 ? 7.682 -4.217 -13.249 1.00 97.00 219 ASN A O 1
ATOM 1787 N N . LEU A 1 220 ? 6.465 -2.631 -12.212 1.00 96.19 220 LEU A N 1
ATOM 1788 C CA . LEU A 1 220 ? 6.259 -1.811 -13.407 1.00 96.19 220 LEU A CA 1
ATOM 1789 C C . LEU A 1 220 ? 7.581 -1.363 -14.047 1.00 96.19 220 LEU A C 1
ATOM 1791 O O . LEU A 1 220 ? 7.716 -1.400 -15.264 1.00 96.19 220 LEU A O 1
ATOM 1795 N N . SER A 1 221 ? 8.589 -0.997 -13.250 1.00 95.81 221 SER A N 1
ATOM 1796 C CA . SER A 1 221 ? 9.910 -0.607 -13.762 1.00 95.81 221 SER A CA 1
ATOM 1797 C C . SER A 1 221 ? 10.608 -1.750 -14.509 1.00 95.81 221 SER A C 1
ATOM 1799 O O . SER A 1 221 ? 11.292 -1.516 -15.507 1.00 95.81 221 SER A O 1
ATOM 1801 N N . MET A 1 222 ? 10.409 -2.992 -14.054 1.00 94.00 222 MET A N 1
ATOM 1802 C CA . MET A 1 222 ? 10.947 -4.178 -14.712 1.00 94.00 222 MET A CA 1
ATOM 1803 C C . MET A 1 222 ? 10.220 -4.444 -16.031 1.00 94.00 222 MET A C 1
ATOM 1805 O O . MET A 1 222 ? 10.888 -4.701 -17.028 1.00 94.00 222 MET A O 1
ATOM 1809 N N . ILE A 1 223 ? 8.890 -4.309 -16.065 1.00 92.12 223 ILE A N 1
ATOM 1810 C CA . ILE A 1 223 ? 8.101 -4.419 -17.304 1.00 92.12 223 ILE A CA 1
ATOM 1811 C C . ILE A 1 223 ? 8.570 -3.373 -18.319 1.00 92.12 223 ILE A C 1
ATOM 1813 O O . ILE A 1 223 ? 8.951 -3.727 -19.429 1.00 92.12 223 ILE A O 1
ATOM 1817 N N . CYS A 1 224 ? 8.646 -2.100 -17.919 1.00 90.69 224 CYS A N 1
ATOM 1818 C CA . CYS A 1 224 ? 9.054 -1.014 -18.812 1.00 90.69 224 CYS A CA 1
ATOM 1819 C C . CYS A 1 224 ? 10.447 -1.213 -19.426 1.00 90.69 224 CYS A C 1
ATOM 1821 O O . CYS A 1 224 ? 10.699 -0.712 -20.518 1.00 90.69 224 CYS A O 1
ATOM 1823 N N . ARG A 1 225 ? 11.372 -1.879 -18.720 1.00 89.81 225 ARG A N 1
ATOM 1824 C CA . ARG A 1 225 ? 12.758 -2.054 -19.180 1.00 89.81 225 ARG A CA 1
ATOM 1825 C C . ARG A 1 225 ? 12.983 -3.344 -19.960 1.00 89.81 225 ARG A C 1
ATOM 1827 O O . ARG A 1 225 ? 13.808 -3.347 -20.866 1.00 89.81 225 ARG A O 1
ATOM 1834 N N . TYR A 1 226 ? 12.325 -4.429 -19.563 1.00 90.00 226 TYR A N 1
ATOM 1835 C CA . TYR A 1 226 ? 12.651 -5.773 -20.045 1.00 90.00 226 TYR A CA 1
ATOM 1836 C C . TYR A 1 226 ? 11.543 -6.415 -20.882 1.00 90.00 226 TYR A C 1
ATOM 1838 O O . TYR A 1 226 ? 11.826 -7.358 -21.607 1.00 90.00 226 TYR A O 1
ATOM 1846 N N . GLU A 1 227 ? 10.316 -5.899 -20.825 1.00 86.88 227 GLU A N 1
ATOM 1847 C CA . GLU A 1 227 ? 9.160 -6.404 -21.578 1.00 86.88 227 GLU A CA 1
ATOM 1848 C C . GLU A 1 227 ? 8.644 -5.299 -22.520 1.00 86.88 227 GLU A C 1
ATOM 1850 O O . GLU A 1 227 ? 7.460 -4.970 -22.540 1.00 86.88 227 GLU A O 1
ATOM 1855 N N . THR A 1 228 ? 9.555 -4.660 -23.268 1.00 84.12 228 THR A N 1
ATOM 1856 C CA . THR A 1 228 ? 9.278 -3.442 -24.055 1.00 84.12 228 THR A CA 1
ATOM 1857 C C . THR A 1 228 ? 8.234 -3.638 -25.148 1.00 84.12 228 THR A C 1
ATOM 1859 O O . THR A 1 228 ? 7.456 -2.723 -25.400 1.00 84.12 228 THR A O 1
ATOM 1862 N N . GLU A 1 229 ? 8.200 -4.813 -25.782 1.00 83.81 229 GLU A N 1
ATOM 1863 C CA . GLU A 1 229 ? 7.210 -5.143 -26.816 1.00 83.81 229 GLU A CA 1
ATOM 1864 C C . GLU A 1 229 ? 5.807 -5.245 -26.213 1.00 83.81 229 GLU A C 1
ATOM 1866 O O . GLU A 1 229 ? 4.907 -4.523 -26.638 1.00 83.81 229 GLU A O 1
ATOM 1871 N N . TRP A 1 230 ? 5.649 -6.052 -25.154 1.00 84.19 230 TRP A N 1
ATOM 1872 C CA . TRP A 1 230 ? 4.384 -6.169 -24.424 1.00 84.19 230 TRP A CA 1
ATOM 1873 C C . TRP A 1 230 ? 3.942 -4.812 -23.870 1.00 84.19 230 TRP A C 1
ATOM 1875 O O . TRP A 1 230 ? 2.785 -4.425 -24.001 1.00 84.19 230 TRP A O 1
ATOM 1885 N N . TRP A 1 231 ? 4.866 -4.052 -23.278 1.00 87.69 231 TRP A N 1
ATOM 1886 C CA . TRP A 1 231 ? 4.570 -2.733 -22.728 1.00 87.69 231 TRP A CA 1
ATOM 1887 C C . TRP A 1 231 ? 4.106 -1.749 -23.807 1.00 87.69 231 TRP A C 1
ATOM 1889 O O . TRP A 1 231 ? 3.109 -1.057 -23.611 1.00 87.69 231 TRP A O 1
ATOM 1899 N N . GLY A 1 232 ? 4.785 -1.716 -24.957 1.00 83.81 232 GLY A N 1
ATOM 1900 C CA . GLY A 1 232 ? 4.399 -0.892 -26.100 1.00 83.81 232 GLY A CA 1
ATOM 1901 C C . GLY A 1 232 ? 3.010 -1.251 -26.623 1.00 83.81 232 GLY A C 1
ATOM 1902 O O . GLY A 1 232 ? 2.151 -0.377 -26.725 1.00 83.81 232 GLY A O 1
ATOM 1903 N N . GLU A 1 233 ? 2.755 -2.536 -26.871 1.00 83.38 233 GLU A N 1
ATOM 1904 C CA . GLU A 1 233 ? 1.453 -3.027 -27.337 1.00 83.38 233 GLU A CA 1
ATOM 1905 C C . GLU A 1 233 ? 0.324 -2.621 -26.379 1.00 83.38 233 GLU A C 1
ATOM 1907 O O . GLU A 1 233 ? -0.700 -2.077 -26.798 1.00 83.38 233 GLU A O 1
ATOM 1912 N N . ARG A 1 234 ? 0.525 -2.806 -25.071 1.00 82.25 234 ARG A N 1
ATOM 1913 C CA . ARG A 1 234 ? -0.500 -2.529 -24.054 1.00 82.25 234 ARG A CA 1
ATOM 1914 C C . ARG A 1 234 ? -0.813 -1.053 -23.905 1.00 82.25 234 ARG A C 1
ATOM 1916 O O . ARG A 1 234 ? -1.960 -0.710 -23.648 1.00 82.25 234 ARG A O 1
ATOM 1923 N N . ILE A 1 235 ? 0.171 -0.176 -24.089 1.00 82.88 235 ILE A N 1
ATOM 1924 C CA . ILE A 1 235 ? -0.057 1.274 -24.069 1.00 82.88 235 ILE A CA 1
ATOM 1925 C C . ILE A 1 235 ? -0.960 1.713 -25.227 1.00 82.88 235 ILE A C 1
ATOM 1927 O O . ILE A 1 235 ? -1.732 2.661 -25.068 1.00 82.88 235 ILE A O 1
ATOM 1931 N N . HIS A 1 236 ? -0.857 1.044 -26.376 1.00 77.94 236 HIS A N 1
ATOM 1932 C CA . HIS A 1 236 ? -1.582 1.403 -27.594 1.00 77.94 236 HIS A CA 1
ATOM 1933 C C . HIS A 1 236 ? -2.906 0.646 -27.776 1.00 77.94 236 HIS A C 1
ATOM 1935 O O . HIS A 1 236 ? -3.748 1.083 -28.557 1.00 77.94 236 HIS A O 1
ATOM 1941 N N . THR A 1 237 ? -3.118 -0.447 -27.041 1.00 75.81 237 THR A N 1
ATOM 1942 C CA . THR A 1 237 ? -4.334 -1.265 -27.133 1.00 75.81 237 THR A CA 1
ATOM 1943 C C . THR A 1 237 ? -5.438 -0.708 -26.234 1.00 75.81 237 THR A C 1
ATOM 1945 O O . THR A 1 237 ? -5.268 -0.614 -25.018 1.00 75.81 237 THR A O 1
ATOM 1948 N N . MET A 1 238 ? -6.584 -0.355 -26.824 1.00 59.34 238 MET A N 1
ATOM 1949 C CA . MET A 1 238 ? -7.714 0.256 -26.104 1.00 59.34 238 MET A CA 1
ATOM 1950 C C . MET A 1 238 ? -8.462 -0.721 -25.179 1.00 59.34 238 MET A C 1
ATOM 1952 O O . MET A 1 238 ? -9.018 -0.279 -24.178 1.00 59.34 238 MET A O 1
ATOM 1956 N N . ASP A 1 239 ? -8.392 -2.029 -25.443 1.00 63.62 239 ASP A N 1
ATOM 1957 C CA . ASP A 1 239 ? -9.142 -3.075 -24.722 1.00 63.62 239 ASP A CA 1
ATOM 1958 C C . ASP A 1 239 ? -8.378 -3.681 -23.525 1.00 63.62 239 ASP A C 1
ATOM 1960 O O . ASP A 1 239 ? -8.582 -4.835 -23.151 1.00 63.62 239 ASP A O 1
ATOM 1964 N N . CYS A 1 240 ? -7.423 -2.950 -22.938 1.00 67.31 240 CYS A N 1
ATOM 1965 C CA . CYS A 1 240 ? -6.639 -3.458 -21.812 1.00 67.31 240 CYS A CA 1
ATOM 1966 C C . CYS A 1 240 ? -7.178 -2.963 -20.463 1.00 67.31 240 CYS A C 1
ATOM 1968 O O . CYS A 1 240 ? -6.835 -1.867 -20.013 1.00 67.31 240 CYS A O 1
ATOM 1970 N N . ASP A 1 241 ? -7.924 -3.829 -19.771 1.00 78.00 241 ASP A N 1
ATOM 1971 C CA . ASP A 1 241 ? -8.534 -3.563 -18.455 1.00 78.00 241 ASP A CA 1
ATOM 1972 C C . ASP A 1 241 ? -7.524 -3.188 -17.353 1.00 78.00 241 ASP A C 1
ATOM 1974 O O . ASP A 1 241 ? -7.880 -2.609 -16.328 1.00 78.00 241 ASP A O 1
ATOM 1978 N N . GLU A 1 242 ? -6.237 -3.474 -17.558 1.00 87.06 242 GLU A N 1
ATOM 1979 C CA . GLU A 1 242 ? -5.178 -3.255 -16.568 1.00 87.06 242 GLU A CA 1
ATOM 1980 C C . GLU A 1 242 ? -4.516 -1.875 -16.686 1.00 87.06 242 GLU A C 1
ATOM 1982 O O . GLU A 1 242 ? -3.992 -1.346 -15.703 1.00 87.06 242 GLU A O 1
ATOM 1987 N N . ILE A 1 243 ? -4.555 -1.247 -17.867 1.00 91.38 243 ILE A N 1
ATOM 1988 C CA . ILE A 1 243 ? -3.966 0.084 -18.079 1.00 91.38 243 ILE A CA 1
ATOM 1989 C C . ILE A 1 243 ? -4.622 1.156 -17.196 1.00 91.38 243 ILE A C 1
ATOM 1991 O O . ILE A 1 243 ? -3.879 1.966 -16.633 1.00 91.38 243 ILE A O 1
ATOM 1995 N N . PRO A 1 244 ? -5.956 1.184 -17.004 1.00 93.12 244 PRO A N 1
ATOM 1996 C CA . PRO A 1 244 ? -6.583 2.074 -16.031 1.00 93.12 244 PRO A CA 1
ATOM 1997 C C . PRO A 1 244 ? -6.032 1.910 -14.609 1.00 93.12 244 PRO A C 1
ATOM 1999 O O . PRO A 1 244 ? -5.763 2.917 -13.953 1.00 93.12 244 PRO A O 1
ATOM 2002 N N . PHE A 1 245 ? -5.779 0.674 -14.152 1.00 95.50 245 PHE A N 1
ATOM 2003 C CA . PHE A 1 245 ? -5.163 0.434 -12.841 1.00 95.50 245 PHE A CA 1
ATOM 2004 C C . PHE A 1 245 ? -3.767 1.047 -12.764 1.00 95.50 245 PHE A C 1
ATOM 2006 O O . PHE A 1 245 ? -3.436 1.724 -11.792 1.00 95.50 245 PHE A O 1
ATOM 2013 N N . ILE A 1 246 ? -2.947 0.841 -13.797 1.00 95.81 246 ILE A N 1
ATOM 2014 C CA . ILE A 1 246 ? -1.587 1.380 -13.833 1.00 95.81 246 ILE A CA 1
ATOM 2015 C C . ILE A 1 246 ? -1.626 2.912 -13.860 1.00 95.81 246 ILE A C 1
ATOM 2017 O O . ILE A 1 246 ? -0.928 3.547 -13.074 1.00 95.81 246 ILE A O 1
ATOM 2021 N N . LYS A 1 247 ? -2.461 3.523 -14.709 1.00 95.12 247 LYS A N 1
ATOM 2022 C CA . LYS A 1 247 ? -2.615 4.986 -14.784 1.00 95.12 247 LYS A CA 1
ATOM 2023 C C . LYS A 1 247 ? -3.018 5.576 -13.435 1.00 95.12 247 LYS A C 1
ATOM 2025 O O . LYS A 1 247 ? -2.295 6.432 -12.924 1.00 95.12 247 LYS A O 1
ATOM 2030 N N . GLN A 1 248 ? -4.088 5.058 -12.829 1.00 96.38 248 GLN A N 1
ATOM 2031 C CA . GLN A 1 248 ? -4.561 5.529 -11.529 1.00 96.38 248 GLN A CA 1
ATOM 2032 C C . GLN A 1 248 ? -3.488 5.360 -10.448 1.00 96.38 248 GLN A C 1
ATOM 2034 O O . GLN A 1 248 ? -3.270 6.271 -9.651 1.00 96.38 248 GLN A O 1
ATOM 2039 N N . PHE A 1 249 ? -2.772 4.233 -10.436 1.00 97.88 249 PHE A N 1
ATOM 2040 C CA . PHE A 1 249 ? -1.691 4.003 -9.483 1.00 97.88 249 PHE A CA 1
ATOM 2041 C C . PHE A 1 249 ? -0.546 5.014 -9.646 1.00 97.88 249 PHE A C 1
ATOM 2043 O O . PHE A 1 249 ? -0.113 5.610 -8.660 1.00 97.88 249 PHE A O 1
ATOM 2050 N N . LEU A 1 250 ? -0.060 5.251 -10.871 1.00 97.25 250 LEU A N 1
ATOM 2051 C CA . LEU A 1 250 ? 1.036 6.199 -11.108 1.00 97.25 250 LEU A CA 1
ATOM 2052 C C . LEU A 1 250 ? 0.640 7.638 -10.750 1.00 97.25 250 LEU A C 1
ATOM 2054 O O . LEU A 1 250 ? 1.464 8.374 -10.207 1.00 97.25 250 LEU A O 1
ATOM 2058 N N . GLU A 1 251 ? -0.606 8.035 -11.019 1.00 95.94 251 GLU A N 1
ATOM 2059 C CA . GLU A 1 251 ? -1.146 9.336 -10.608 1.00 95.94 251 GLU A CA 1
ATOM 2060 C C . GLU A 1 251 ? -1.180 9.474 -9.084 1.00 95.94 251 GLU A C 1
ATOM 2062 O O . GLU A 1 251 ? -0.689 10.466 -8.539 1.00 95.94 251 GLU A O 1
ATOM 2067 N N . THR A 1 252 ? -1.676 8.448 -8.389 1.00 95.44 252 THR A N 1
ATOM 2068 C CA . THR A 1 252 ? -1.699 8.379 -6.924 1.00 95.44 252 THR A CA 1
ATOM 2069 C C . THR A 1 252 ? -0.295 8.516 -6.338 1.00 95.44 252 THR A C 1
ATOM 2071 O O . THR A 1 252 ? -0.058 9.370 -5.478 1.00 95.44 252 THR A O 1
ATOM 2074 N N . VAL A 1 253 ? 0.667 7.739 -6.847 1.00 96.19 253 VAL A N 1
ATOM 2075 C CA . VAL A 1 253 ? 2.076 7.819 -6.438 1.00 96.19 253 VAL A CA 1
ATOM 2076 C C . VAL A 1 253 ? 2.609 9.233 -6.649 1.00 96.19 253 VAL A C 1
ATOM 2078 O O . VAL A 1 253 ? 3.192 9.813 -5.731 1.00 96.19 253 VAL A O 1
ATOM 2081 N N . GLN A 1 254 ? 2.409 9.810 -7.834 1.00 94.31 254 GLN A N 1
ATOM 2082 C CA . GLN A 1 254 ? 2.922 11.134 -8.178 1.00 94.31 254 GLN A CA 1
ATOM 2083 C C . GLN A 1 254 ? 2.345 12.230 -7.266 1.00 94.31 254 GLN A C 1
ATOM 2085 O O . GLN A 1 254 ? 3.078 13.134 -6.865 1.00 94.31 254 GLN A O 1
ATOM 2090 N N . ALA A 1 255 ? 1.065 12.133 -6.902 1.00 93.19 255 ALA A N 1
ATOM 2091 C CA . ALA A 1 255 ? 0.392 13.103 -6.045 1.00 93.19 255 ALA A CA 1
ATOM 2092 C C . ALA A 1 255 ? 0.760 12.960 -4.556 1.00 93.19 255 ALA A C 1
ATOM 2094 O O . ALA A 1 255 ? 0.889 13.962 -3.852 1.00 93.19 255 ALA A O 1
ATOM 2095 N N . ARG A 1 256 ? 0.933 11.727 -4.056 1.00 92.75 256 ARG A N 1
ATOM 2096 C CA . ARG A 1 256 ? 1.021 11.452 -2.609 1.00 92.75 256 ARG A CA 1
ATOM 2097 C C . ARG A 1 256 ? 2.433 11.168 -2.092 1.00 92.75 256 ARG A C 1
ATOM 2099 O O . ARG A 1 256 ? 2.664 11.343 -0.895 1.00 92.75 256 ARG A O 1
ATOM 2106 N N . THR A 1 257 ? 3.392 10.808 -2.955 1.00 93.69 257 THR A N 1
ATOM 2107 C CA . THR A 1 257 ? 4.760 10.420 -2.537 1.00 93.69 257 THR A CA 1
ATOM 2108 C C . THR A 1 257 ? 5.423 11.461 -1.638 1.00 93.69 257 THR A C 1
ATOM 2110 O O . THR A 1 257 ? 5.963 11.102 -0.597 1.00 93.69 257 THR A O 1
ATOM 2113 N N . LYS A 1 258 ? 5.354 12.753 -1.991 1.00 91.88 258 LYS A N 1
ATOM 2114 C CA . LYS A 1 258 ? 5.982 13.826 -1.199 1.00 91.88 258 LYS A CA 1
ATOM 2115 C C . LYS A 1 258 ? 5.466 13.838 0.245 1.00 91.88 258 LYS A C 1
ATOM 2117 O O . LYS A 1 258 ? 6.259 13.753 1.176 1.00 91.88 258 LYS A O 1
ATOM 2122 N N . LYS A 1 259 ? 4.142 13.854 0.415 1.00 90.62 259 LYS A N 1
ATOM 2123 C CA . LYS A 1 259 ? 3.484 13.870 1.729 1.00 90.62 259 LYS A CA 1
ATOM 2124 C C . LYS A 1 259 ? 3.799 12.612 2.545 1.00 90.62 259 LYS A C 1
ATOM 2126 O O . LYS A 1 259 ? 3.973 12.700 3.757 1.00 90.62 259 LYS A O 1
ATOM 2131 N N . LEU A 1 260 ? 3.873 11.445 1.898 1.00 90.81 260 LEU A N 1
ATOM 2132 C CA . LEU A 1 260 ? 4.239 10.191 2.567 1.00 90.81 260 LEU A CA 1
ATOM 2133 C C . LEU A 1 260 ? 5.681 10.214 3.085 1.00 90.81 260 LEU A C 1
ATOM 2135 O O . LEU A 1 260 ? 5.922 9.801 4.215 1.00 90.81 260 LEU A O 1
ATOM 2139 N N . ILE A 1 261 ? 6.620 10.724 2.287 1.00 93.31 261 ILE A N 1
ATOM 2140 C CA . ILE A 1 261 ? 8.028 10.845 2.682 1.00 93.31 261 ILE A CA 1
ATOM 2141 C C . ILE A 1 261 ? 8.198 11.864 3.812 1.00 93.31 261 ILE A C 1
ATOM 2143 O O . ILE A 1 261 ? 8.871 11.566 4.792 1.00 93.31 261 ILE A O 1
ATOM 2147 N N . GLU A 1 262 ? 7.541 13.024 3.733 1.00 91.38 262 GLU A N 1
ATOM 2148 C CA . GLU A 1 262 ? 7.534 14.013 4.821 1.00 91.38 262 GLU A CA 1
ATOM 2149 C C . GLU A 1 262 ? 7.012 13.392 6.122 1.00 91.38 262 GLU A C 1
ATOM 2151 O O . GLU A 1 262 ? 7.668 13.468 7.157 1.00 91.38 262 GLU A O 1
ATOM 2156 N N . ARG A 1 263 ? 5.876 12.686 6.064 1.00 86.31 263 ARG A N 1
ATOM 2157 C CA . ARG A 1 263 ? 5.328 11.989 7.234 1.00 86.31 263 ARG A CA 1
ATOM 2158 C C . ARG A 1 263 ? 6.292 10.942 7.796 1.00 86.31 263 ARG A C 1
ATOM 2160 O O . ARG A 1 263 ? 6.253 10.698 8.994 1.00 86.31 263 ARG A O 1
ATOM 2167 N N . GLN A 1 264 ? 7.11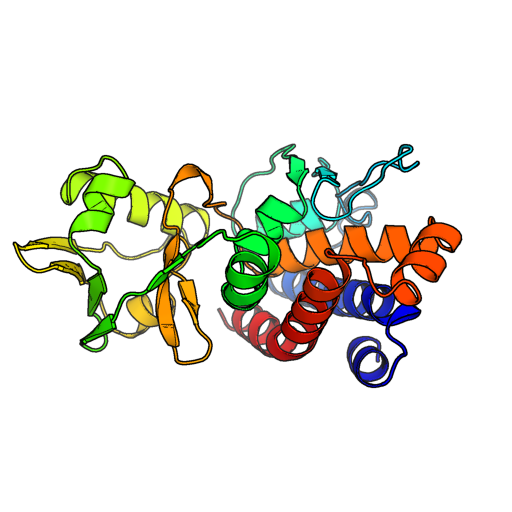1 10.293 6.972 1.00 89.19 264 GLN A N 1
ATOM 2168 C CA . GLN A 1 264 ? 8.078 9.299 7.445 1.00 89.19 264 GLN A CA 1
ATOM 2169 C C . GLN A 1 264 ? 9.317 9.933 8.091 1.00 89.19 264 GLN A C 1
ATOM 2171 O O . GLN A 1 264 ? 9.861 9.361 9.027 1.00 89.19 264 GLN A O 1
ATOM 2176 N N . LEU A 1 265 ? 9.762 11.092 7.600 1.00 86.44 265 LEU A N 1
ATOM 2177 C CA . LEU A 1 265 ? 10.938 11.795 8.125 1.00 86.44 265 LEU A CA 1
ATOM 2178 C C . LEU A 1 265 ? 10.660 12.549 9.432 1.00 86.44 265 LEU A C 1
ATOM 2180 O O . LEU A 1 265 ? 11.579 12.741 10.220 1.00 86.44 265 LEU A O 1
ATOM 2184 N N . PHE A 1 266 ? 9.416 12.986 9.649 1.00 79.44 266 PHE A N 1
ATOM 2185 C CA . PHE A 1 266 ? 9.007 13.784 10.815 1.00 79.44 266 PHE A CA 1
ATOM 2186 C C . PHE A 1 266 ? 8.110 13.013 11.805 1.00 79.44 266 PHE A C 1
ATOM 2188 O O . PHE A 1 266 ? 7.352 13.633 12.553 1.00 79.44 266 PHE A O 1
ATOM 2195 N N . GLN A 1 267 ? 8.148 11.677 11.762 1.00 66.06 267 GLN A N 1
ATOM 2196 C CA . GLN A 1 267 ? 7.491 10.776 12.721 1.00 66.06 267 GLN A CA 1
ATOM 2197 C C . GLN A 1 267 ? 8.346 10.585 13.974 1.00 66.06 267 GLN A C 1
ATOM 2199 O O . GLN A 1 267 ? 7.746 10.538 15.071 1.00 66.06 267 GLN A O 1
#

Foldseek 3Di:
DLLVCLVVDDPLCNLQSLLVVLLVLLVVLLCLQPVCPPVDPQAAAQQKDWPLDADPVDDQQQTKIWGHPTYVLQSSCCRQFVAHDDRDMDGLVLLLLLDLLCQVLCCPLVVDRFKFWWADPDLFKIKGFLCLCVLAVHDQVRVQVVQQVLQCSRVVPQDGWHWDDDPGIIMIGGPDNVSRQPGAPQWDAHPVRTIIGTSHPVSDDSDDNSSSLNRSSVSSSSCSPNVVVVSVCLVPDPPRSCVVSSVSSSVCSSVCVVVSSVVSSVD

Secondary structure (DSSP, 8-state):
-HHHHHHHS-GGGHHHHHHHHHHHHHHHHHHHH-TT-SSSGGGTS-SEEE-SSPPTT--TTT-EEEE-SSSHHHHHHHHHH-PPP---EEEHHHHHTT-GGGHHHHHHHS----EEE-EEEETTEEEE-THHHHHHT--HHHHHHHHHHHHHHH-TTPPP-EEEE-SS-EEEE-SSHHHHHT--TTEEE-TT--EEEESSGGG-----HHHHHHHHHHHHHHHHHH-HHHHHHHHH-TT-THHHHHHHHHHHHHHHHHHHHHHHHT-